Protein AF-A0A411YB00-F1 (afdb_monomer)

Structure (mmCIF, N/CA/C/O backbone):
data_AF-A0A411YB00-F1
#
_entry.id   AF-A0A411YB00-F1
#
loop_
_atom_site.group_PDB
_atom_site.id
_atom_site.type_symbol
_atom_site.label_atom_id
_atom_site.label_alt_id
_atom_site.label_comp_id
_atom_site.label_asym_id
_atom_site.label_entity_id
_atom_site.label_seq_id
_atom_site.pdbx_PDB_ins_code
_atom_site.Cartn_x
_atom_site.Cartn_y
_atom_site.Cartn_z
_atom_site.occupancy
_atom_site.B_iso_or_equiv
_atom_site.auth_seq_id
_atom_site.auth_comp_id
_atom_site.auth_asym_id
_atom_site.auth_atom_id
_atom_site.pdbx_PDB_model_num
ATOM 1 N N . MET A 1 1 ? 24.637 19.064 -2.807 1.00 32.16 1 MET A N 1
ATOM 2 C CA . MET A 1 1 ? 24.022 19.096 -1.467 1.00 32.16 1 MET A CA 1
ATOM 3 C C . MET A 1 1 ? 22.885 20.094 -1.509 1.00 32.16 1 MET A C 1
ATOM 5 O O . MET A 1 1 ? 23.051 21.248 -1.142 1.00 32.16 1 MET A O 1
ATOM 9 N N . THR A 1 2 ? 21.775 19.674 -2.099 1.00 32.06 2 THR A N 1
ATOM 10 C CA . THR A 1 2 ? 20.490 20.355 -1.965 1.00 32.06 2 THR A CA 1
ATOM 11 C C . THR A 1 2 ? 19.797 19.717 -0.775 1.00 32.06 2 THR A C 1
ATOM 13 O O . THR A 1 2 ? 19.710 18.497 -0.689 1.00 32.06 2 THR A O 1
ATOM 16 N N . ASP A 1 3 ? 19.435 20.577 0.161 1.00 28.80 3 ASP A N 1
ATOM 17 C CA . ASP A 1 3 ? 18.736 20.310 1.407 1.00 28.80 3 ASP A CA 1
ATOM 18 C C . ASP A 1 3 ? 17.467 19.463 1.172 1.00 28.80 3 ASP A C 1
ATOM 20 O O . ASP A 1 3 ? 16.582 19.881 0.424 1.00 28.80 3 ASP A O 1
ATOM 24 N N . ARG A 1 4 ? 17.426 18.250 1.748 1.00 41.44 4 ARG A N 1
ATOM 25 C CA . ARG A 1 4 ? 16.303 17.291 1.678 1.00 41.44 4 ARG A CA 1
ATOM 26 C C . ARG A 1 4 ? 15.378 17.370 2.904 1.00 41.44 4 ARG A C 1
ATOM 28 O O . ARG A 1 4 ? 14.404 16.633 2.966 1.00 41.44 4 ARG A O 1
ATOM 35 N N . SER A 1 5 ? 15.610 18.254 3.880 1.00 35.28 5 SER A N 1
ATOM 36 C CA . SER A 1 5 ? 14.914 18.173 5.178 1.00 35.28 5 SER A CA 1
ATOM 37 C C . SER A 1 5 ? 13.581 18.936 5.250 1.00 35.28 5 SER A C 1
ATOM 39 O O . SER A 1 5 ? 13.294 19.592 6.252 1.00 35.28 5 SER A O 1
ATOM 41 N N . GLY A 1 6 ? 12.757 18.911 4.199 1.00 35.72 6 GLY A N 1
ATOM 42 C CA . GLY A 1 6 ? 11.611 19.821 4.107 1.00 35.72 6 GLY A CA 1
ATOM 43 C C . GLY A 1 6 ? 10.405 19.317 3.327 1.00 35.72 6 GLY A C 1
ATOM 44 O O . GLY A 1 6 ? 9.956 20.017 2.425 1.00 35.72 6 GLY A O 1
ATOM 45 N N . ARG A 1 7 ? 9.838 18.158 3.675 1.00 46.22 7 ARG A N 1
ATOM 46 C CA . ARG A 1 7 ? 8.460 17.810 3.280 1.00 46.22 7 ARG A CA 1
ATOM 47 C C . ARG A 1 7 ? 7.699 17.176 4.443 1.00 46.22 7 ARG A C 1
ATOM 49 O O . ARG A 1 7 ? 7.572 15.966 4.553 1.00 46.22 7 ARG A O 1
ATOM 56 N N . SER A 1 8 ? 7.164 18.031 5.310 1.00 38.97 8 SER A N 1
ATOM 57 C CA . SER A 1 8 ? 6.004 17.704 6.132 1.00 38.97 8 SER A CA 1
ATOM 58 C C . SER A 1 8 ? 4.740 17.996 5.316 1.00 38.97 8 SER A C 1
ATOM 60 O O . SER A 1 8 ? 4.450 19.141 4.971 1.00 38.97 8 SER A O 1
ATOM 62 N N . GLY A 1 9 ? 4.006 16.940 4.973 1.00 36.44 9 GLY A N 1
ATOM 63 C CA . GLY A 1 9 ? 2.774 16.997 4.185 1.00 36.44 9 GLY A CA 1
ATOM 64 C C . GLY A 1 9 ? 2.900 16.166 2.916 1.00 36.44 9 GLY A C 1
ATOM 65 O O . GLY A 1 9 ? 3.867 16.341 2.183 1.00 36.44 9 GLY A O 1
ATOM 66 N N . ALA A 1 10 ? 1.932 15.270 2.699 1.00 42.38 10 ALA A N 1
ATOM 67 C CA . ALA A 1 10 ? 1.797 14.382 1.543 1.00 42.38 10 ALA A CA 1
ATOM 68 C C . ALA A 1 10 ? 2.368 15.007 0.257 1.00 42.38 10 ALA A C 1
ATOM 70 O O . ALA A 1 10 ? 1.711 15.820 -0.398 1.00 42.38 10 ALA A O 1
ATOM 71 N N . GLY A 1 11 ? 3.622 14.675 -0.058 1.00 54.09 11 GLY A N 1
ATOM 72 C CA . GLY A 1 11 ? 4.265 15.095 -1.292 1.00 54.09 11 GLY A CA 1
ATOM 73 C C . GLY A 1 11 ? 3.553 14.459 -2.481 1.00 54.09 11 GLY A C 1
ATOM 74 O O . GLY A 1 11 ? 2.914 13.414 -2.357 1.00 54.09 11 GLY A O 1
ATOM 75 N N . GLU A 1 12 ? 3.636 15.095 -3.645 1.00 68.69 12 GLU A N 1
ATOM 76 C CA . GLU A 1 12 ? 3.229 14.444 -4.886 1.00 68.69 12 GLU A CA 1
ATOM 77 C C . GLU A 1 12 ? 4.126 13.217 -5.105 1.00 68.69 12 GLU A C 1
ATOM 79 O O . GLU A 1 12 ? 5.322 13.363 -5.339 1.00 68.69 12 GLU A O 1
ATOM 84 N N . THR A 1 13 ? 3.555 12.015 -5.003 1.00 83.56 13 THR A N 1
ATOM 85 C CA . THR A 1 13 ? 4.255 10.756 -5.288 1.00 83.56 13 THR A CA 1
ATOM 86 C C . THR A 1 13 ? 4.831 10.787 -6.699 1.00 83.56 13 THR A C 1
ATOM 88 O O . THR A 1 13 ? 4.097 11.029 -7.662 1.00 83.56 13 THR A O 1
ATOM 91 N N . SER A 1 14 ? 6.128 10.511 -6.838 1.00 89.25 14 SER A N 1
ATOM 92 C CA . SER A 1 14 ? 6.828 10.593 -8.119 1.00 89.25 14 SER A CA 1
ATOM 93 C C . SER A 1 14 ? 7.666 9.349 -8.387 1.00 89.25 14 SER A C 1
ATOM 95 O O . SER A 1 14 ? 8.601 9.041 -7.663 1.00 89.25 14 SER A O 1
ATOM 97 N N . VAL A 1 15 ? 7.402 8.689 -9.518 1.00 90.38 15 VAL A N 1
ATOM 98 C CA . VAL A 1 15 ? 8.227 7.573 -10.032 1.00 90.38 15 VAL A CA 1
ATOM 99 C C . VAL A 1 15 ? 9.648 8.040 -10.401 1.00 90.38 15 VAL A C 1
ATOM 101 O O . VAL A 1 15 ? 10.556 7.233 -10.564 1.00 90.38 15 VAL A O 1
ATOM 104 N N . LEU A 1 16 ? 9.846 9.351 -10.586 1.00 90.75 16 LEU A N 1
ATOM 105 C CA . LEU A 1 16 ? 11.129 9.941 -10.980 1.00 90.75 16 LEU A CA 1
ATOM 106 C C . LEU A 1 16 ? 11.948 10.458 -9.788 1.00 90.75 16 LEU A C 1
ATOM 108 O O . LEU A 1 16 ? 13.059 10.944 -9.995 1.00 90.75 16 LEU A O 1
ATOM 112 N N . GLU A 1 17 ? 11.415 10.357 -8.569 1.00 93.62 17 GLU A N 1
ATOM 113 C CA . GLU A 1 17 ? 12.110 10.657 -7.312 1.00 93.62 17 GLU A CA 1
ATOM 114 C C . GLU A 1 17 ? 12.218 9.355 -6.491 1.00 93.62 17 GLU A C 1
ATOM 116 O O . GLU A 1 17 ? 11.497 9.197 -5.511 1.00 93.62 17 GLU A O 1
ATOM 121 N N . PRO A 1 18 ? 13.049 8.378 -6.913 1.00 95.56 18 PRO A N 1
ATOM 122 C CA . PRO A 1 18 ? 13.180 7.110 -6.199 1.00 95.56 18 PRO A CA 1
ATOM 123 C C . PRO A 1 18 ? 13.769 7.321 -4.796 1.00 95.56 18 PRO A C 1
ATOM 125 O O . PRO A 1 18 ? 14.657 8.155 -4.609 1.00 95.56 18 PRO A O 1
ATOM 128 N N . GLN A 1 19 ? 13.266 6.551 -3.834 1.00 95.62 19 GLN A N 1
ATOM 129 C CA . GLN A 1 19 ? 13.639 6.561 -2.413 1.00 95.62 19 GLN A CA 1
ATOM 130 C C . GLN A 1 19 ? 13.905 5.140 -1.867 1.00 95.62 19 GLN A C 1
ATOM 132 O O . GLN A 1 19 ? 13.963 4.922 -0.657 1.00 95.62 19 GLN A O 1
ATOM 137 N N . GLY A 1 20 ? 14.050 4.167 -2.770 1.00 95.00 20 GLY A N 1
ATOM 138 C CA . GLY A 1 20 ? 14.440 2.795 -2.468 1.00 95.00 20 GLY A CA 1
ATOM 139 C C . GLY A 1 20 ? 15.318 2.210 -3.582 1.00 95.00 20 GLY A C 1
ATOM 140 O O . GLY A 1 20 ? 15.198 2.629 -4.743 1.00 95.00 20 GLY A O 1
ATOM 141 N N . PRO A 1 21 ? 16.182 1.229 -3.270 1.00 95.12 21 PRO A N 1
ATOM 142 C CA . PRO A 1 21 ? 17.212 0.732 -4.186 1.00 95.12 21 PRO A CA 1
ATOM 143 C C . PRO A 1 21 ? 16.649 0.158 -5.496 1.00 95.12 21 PRO A C 1
ATOM 145 O O . PRO A 1 21 ? 17.188 0.407 -6.577 1.00 95.12 21 PRO A O 1
ATOM 148 N N . ALA A 1 22 ? 15.520 -0.555 -5.449 1.00 95.94 22 ALA A N 1
ATOM 149 C CA . ALA A 1 22 ? 14.874 -1.058 -6.661 1.00 95.94 22 ALA A CA 1
ATOM 150 C C . ALA A 1 22 ? 14.338 0.070 -7.554 1.00 95.94 22 ALA A C 1
ATOM 152 O O . ALA A 1 22 ? 14.535 0.052 -8.774 1.00 95.94 22 ALA A O 1
ATOM 153 N N . ALA A 1 23 ? 13.677 1.070 -6.962 1.00 96.50 23 ALA A N 1
ATOM 154 C CA . ALA A 1 23 ? 13.190 2.229 -7.700 1.00 96.50 23 ALA A CA 1
ATOM 155 C C . ALA A 1 23 ? 14.340 3.024 -8.341 1.00 96.50 23 ALA A C 1
ATOM 157 O O . ALA A 1 23 ? 14.190 3.490 -9.472 1.00 96.50 23 ALA A O 1
ATOM 158 N N . GLU A 1 24 ? 15.506 3.126 -7.692 1.00 96.00 24 GLU A N 1
ATOM 159 C CA . GLU A 1 24 ? 16.692 3.768 -8.276 1.00 96.00 24 GLU A CA 1
ATOM 160 C C . GLU A 1 24 ? 17.190 3.049 -9.539 1.00 96.00 24 GLU A C 1
ATOM 162 O O . GLU A 1 24 ? 17.502 3.690 -10.555 1.00 96.00 24 GLU A O 1
ATOM 167 N N . ILE A 1 25 ? 17.219 1.713 -9.514 1.00 95.44 25 ILE A N 1
ATOM 168 C CA . ILE A 1 25 ? 17.591 0.894 -10.675 1.00 95.44 25 ILE A CA 1
ATOM 169 C C . ILE A 1 25 ? 16.585 1.107 -11.811 1.00 95.44 25 ILE A C 1
ATOM 171 O O . ILE A 1 25 ? 16.977 1.386 -12.950 1.00 95.44 25 ILE A O 1
ATOM 175 N N . ILE A 1 26 ? 15.287 1.039 -11.505 1.00 96.06 26 ILE A N 1
ATOM 176 C CA . ILE A 1 26 ? 14.206 1.252 -12.478 1.00 96.06 26 ILE A CA 1
ATOM 177 C C . ILE A 1 26 ? 14.300 2.657 -13.093 1.00 96.06 26 ILE A C 1
ATOM 179 O O . ILE A 1 26 ? 14.241 2.800 -14.320 1.00 96.06 26 ILE A O 1
ATOM 183 N N . ALA A 1 27 ? 14.508 3.692 -12.276 1.00 95.88 27 ALA A N 1
ATOM 184 C CA . ALA A 1 27 ? 14.666 5.070 -12.732 1.00 95.88 27 ALA A CA 1
ATOM 185 C C . ALA A 1 27 ? 15.897 5.235 -13.636 1.00 95.88 27 ALA A C 1
ATOM 187 O O . ALA A 1 27 ? 15.831 5.919 -14.661 1.00 95.88 27 ALA A O 1
ATOM 188 N N . THR A 1 28 ? 17.006 4.566 -13.315 1.00 95.25 28 THR A N 1
ATOM 189 C CA . THR A 1 28 ? 18.224 4.575 -14.138 1.00 95.25 28 THR A CA 1
ATOM 190 C C . THR A 1 28 ? 17.982 3.947 -15.511 1.00 95.25 28 THR A C 1
ATOM 192 O O . THR A 1 28 ? 18.332 4.540 -16.537 1.00 95.25 28 THR A O 1
ATOM 195 N N . VAL A 1 29 ? 17.328 2.781 -15.562 1.00 94.94 29 VAL A N 1
ATOM 196 C CA . VAL A 1 29 ? 16.953 2.130 -16.830 1.00 94.94 29 VAL A CA 1
ATOM 197 C C . VAL A 1 29 ? 16.026 3.036 -17.641 1.00 94.94 29 VAL A C 1
ATOM 199 O O . VAL A 1 29 ? 16.242 3.230 -18.840 1.00 94.94 29 VAL A O 1
ATOM 202 N N . TRP A 1 30 ? 15.040 3.656 -16.994 1.00 95.62 30 TRP A N 1
ATOM 203 C CA . TRP A 1 30 ? 14.143 4.606 -17.644 1.00 95.62 30 TRP A CA 1
ATOM 204 C C . TRP A 1 30 ? 14.898 5.799 -18.254 1.00 95.62 30 TRP A C 1
ATOM 206 O O . TRP A 1 30 ? 14.639 6.157 -19.405 1.00 95.62 30 TRP A O 1
ATOM 216 N N . GLN A 1 31 ? 15.884 6.371 -17.552 1.00 95.88 31 GLN A N 1
ATOM 217 C CA . GLN A 1 31 ? 16.710 7.467 -18.078 1.00 95.88 31 GLN A CA 1
ATOM 218 C C . GLN A 1 31 ? 17.540 7.040 -19.296 1.00 95.88 31 GLN A C 1
ATOM 220 O O . GLN A 1 31 ? 17.621 7.788 -20.276 1.00 95.88 31 GLN A O 1
ATOM 225 N N . ILE A 1 32 ? 18.130 5.840 -19.268 1.00 95.00 32 ILE A N 1
ATOM 226 C CA . ILE A 1 32 ? 18.873 5.280 -20.409 1.00 95.00 32 ILE A CA 1
ATOM 227 C C . ILE A 1 32 ? 17.955 5.173 -21.634 1.00 95.00 32 ILE A C 1
ATOM 229 O O . ILE A 1 32 ? 18.322 5.616 -22.728 1.00 95.00 32 ILE A O 1
ATOM 233 N N . LEU A 1 33 ? 16.749 4.628 -21.452 1.00 95.31 33 LEU A N 1
ATOM 234 C CA . LEU A 1 33 ? 15.764 4.483 -22.523 1.00 95.31 33 LEU A CA 1
ATOM 235 C C . LEU A 1 33 ? 15.286 5.841 -23.048 1.00 95.31 33 LEU A C 1
ATOM 237 O O . LEU A 1 33 ? 15.214 6.028 -24.265 1.00 95.31 33 LEU A O 1
ATOM 241 N N . LEU A 1 34 ? 15.021 6.804 -22.161 1.00 96.56 34 LEU A N 1
ATOM 242 C CA . LEU A 1 34 ? 14.610 8.155 -22.536 1.00 96.56 34 LEU A CA 1
ATOM 243 C C . LEU A 1 34 ? 15.671 8.835 -23.407 1.00 96.56 34 LEU A C 1
ATOM 245 O O . LEU A 1 34 ? 15.364 9.294 -24.508 1.00 96.56 34 LEU A O 1
ATOM 249 N N . TRP A 1 35 ? 16.926 8.882 -22.954 1.00 96.50 35 TRP A N 1
ATOM 250 C CA . TRP A 1 35 ? 17.995 9.528 -23.718 1.00 96.50 35 TRP A CA 1
ATOM 251 C C . TRP A 1 35 ? 18.307 8.784 -25.018 1.00 96.50 35 TRP A C 1
ATOM 253 O O . TRP A 1 35 ? 18.531 9.424 -26.049 1.00 96.50 35 TRP A O 1
ATOM 263 N N . GLY A 1 36 ? 18.240 7.449 -25.016 1.00 94.81 36 GLY A N 1
ATOM 264 C CA . GLY A 1 36 ? 18.339 6.642 -26.232 1.00 94.81 36 GLY A CA 1
ATOM 265 C C . GLY A 1 36 ? 17.242 6.975 -27.252 1.00 94.81 36 GLY A C 1
ATOM 266 O O . GLY A 1 36 ? 17.526 7.156 -28.444 1.00 94.81 36 GLY A O 1
ATOM 267 N N . ALA A 1 37 ? 15.999 7.134 -26.791 1.00 96.25 37 ALA A N 1
ATOM 268 C CA . ALA A 1 37 ? 14.873 7.547 -27.623 1.00 96.25 37 ALA A CA 1
ATOM 269 C C . ALA A 1 37 ? 15.054 8.974 -28.163 1.00 96.25 37 ALA A C 1
ATOM 271 O O . ALA A 1 37 ? 14.853 9.199 -29.357 1.00 96.25 37 ALA A O 1
ATOM 272 N N . VAL A 1 38 ? 15.510 9.920 -27.332 1.00 98.12 38 VAL A N 1
ATOM 273 C CA . VAL A 1 38 ? 15.802 11.305 -27.746 1.00 98.12 38 VAL A CA 1
ATOM 274 C C . VAL A 1 38 ? 16.870 11.341 -28.839 1.00 98.12 38 VAL A C 1
ATOM 276 O O . VAL A 1 38 ? 16.668 11.986 -29.869 1.00 98.12 38 VAL A O 1
ATOM 279 N N . VAL A 1 39 ? 17.982 10.618 -28.673 1.00 96.19 39 VAL A N 1
ATOM 280 C CA . VAL A 1 39 ? 19.050 10.545 -29.687 1.00 96.19 39 VAL A CA 1
ATOM 281 C C . VAL A 1 39 ? 18.517 9.970 -31.000 1.00 96.19 39 VAL A C 1
ATOM 283 O O . VAL A 1 39 ? 18.736 10.550 -32.066 1.00 96.19 39 VAL A O 1
ATOM 286 N N . THR A 1 40 ? 17.767 8.869 -30.929 1.00 93.19 40 THR A N 1
ATOM 287 C CA . THR A 1 40 ? 17.167 8.221 -32.107 1.00 93.19 40 THR A CA 1
ATOM 288 C C . THR A 1 40 ? 16.196 9.156 -32.827 1.00 93.19 40 THR A C 1
ATOM 290 O O . THR A 1 40 ? 16.238 9.288 -34.055 1.00 93.19 40 THR A O 1
ATOM 293 N N . PHE A 1 41 ? 15.352 9.856 -32.068 1.00 97.12 41 PHE A N 1
ATOM 294 C CA . PHE A 1 41 ? 14.410 10.834 -32.592 1.00 97.12 41 PHE A CA 1
ATOM 295 C C . PHE A 1 41 ? 15.133 11.989 -33.295 1.00 97.12 41 PHE A C 1
ATOM 297 O O . PHE A 1 41 ? 14.818 12.298 -34.445 1.00 97.12 41 PHE A O 1
ATOM 304 N N . VAL A 1 42 ? 16.153 12.578 -32.662 1.00 98.00 42 VAL A N 1
ATOM 305 C CA . VAL A 1 42 ? 16.940 13.677 -33.241 1.00 98.00 42 VAL A CA 1
ATOM 306 C C . VAL A 1 42 ? 17.631 13.246 -34.535 1.00 98.00 42 VAL A C 1
ATOM 308 O O . VAL A 1 42 ? 17.529 13.955 -35.535 1.00 98.00 42 VAL A O 1
ATOM 311 N N . ILE A 1 43 ? 18.280 12.076 -34.565 1.00 94.50 43 ILE A N 1
ATOM 312 C CA . ILE A 1 43 ? 18.923 11.551 -35.784 1.00 94.50 43 ILE A CA 1
ATOM 313 C C . ILE A 1 43 ? 17.893 11.377 -36.906 1.00 94.50 43 ILE A C 1
ATOM 315 O O . ILE A 1 43 ? 18.129 11.810 -38.036 1.00 94.50 43 ILE A O 1
ATOM 319 N N . THR A 1 44 ? 16.728 10.811 -36.586 1.00 93.38 44 THR A N 1
ATOM 320 C CA . THR A 1 44 ? 15.638 10.608 -37.550 1.00 93.38 44 THR A CA 1
ATOM 321 C C . THR A 1 44 ? 15.129 11.938 -38.104 1.00 93.38 44 THR A C 1
ATOM 323 O O . THR A 1 44 ? 14.975 12.085 -39.318 1.00 93.38 44 THR A O 1
ATOM 326 N N . MET A 1 45 ? 14.925 12.939 -37.243 1.00 97.06 45 MET A N 1
ATOM 327 C CA . MET A 1 45 ? 14.487 14.277 -37.653 1.00 97.06 45 MET A CA 1
ATOM 328 C C . MET A 1 45 ? 15.538 15.003 -38.497 1.00 97.06 45 MET A C 1
ATOM 330 O O . MET A 1 45 ? 15.188 15.645 -39.487 1.00 97.06 45 MET A O 1
ATOM 334 N N . LEU A 1 46 ? 16.825 14.862 -38.173 1.00 95.25 46 LEU A N 1
ATOM 335 C CA . LEU A 1 46 ? 17.913 15.417 -38.978 1.00 95.25 46 LEU A CA 1
ATOM 336 C C . LEU A 1 46 ? 17.971 14.771 -40.365 1.00 95.25 46 LEU A C 1
ATOM 338 O O . LEU A 1 46 ? 18.106 15.476 -41.366 1.00 95.25 46 LEU A O 1
ATOM 342 N N . TRP A 1 47 ? 17.834 13.447 -40.457 1.00 90.75 47 TRP A N 1
ATOM 343 C CA . TRP A 1 47 ? 17.780 12.754 -41.745 1.00 90.75 47 TRP A CA 1
ATOM 344 C C . TRP A 1 47 ? 16.559 13.151 -42.566 1.00 90.75 47 TRP A C 1
ATOM 346 O O . TRP A 1 47 ? 16.701 13.397 -43.765 1.00 90.75 47 TRP A O 1
ATOM 356 N N . LEU A 1 48 ? 15.392 13.281 -41.932 1.00 91.88 48 LEU A N 1
ATOM 357 C CA . LEU A 1 48 ? 14.182 13.773 -42.582 1.00 91.88 48 LEU A CA 1
ATOM 358 C C . LEU A 1 48 ? 14.381 15.199 -43.113 1.00 91.88 48 LEU A C 1
ATOM 360 O O . LEU A 1 48 ? 14.111 15.457 -44.284 1.00 91.88 48 LEU A O 1
ATOM 364 N N . ALA A 1 49 ? 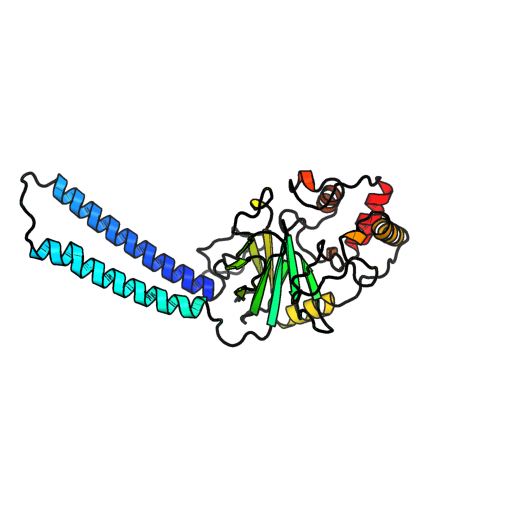14.921 16.111 -42.302 1.00 93.88 49 ALA A N 1
ATOM 365 C CA . ALA A 1 49 ? 15.206 17.480 -42.722 1.00 93.88 49 ALA A CA 1
ATOM 366 C C . ALA A 1 49 ? 16.195 17.521 -43.899 1.00 93.88 49 ALA A C 1
ATOM 368 O O . ALA A 1 49 ? 15.948 18.196 -44.897 1.00 93.88 49 ALA A O 1
ATOM 369 N N . LEU A 1 50 ? 17.286 16.751 -43.836 1.00 90.06 50 LEU A N 1
ATOM 370 C CA . LEU A 1 50 ? 18.251 16.637 -44.933 1.00 90.06 50 LEU A CA 1
ATOM 371 C C . LEU A 1 50 ? 17.623 16.056 -46.206 1.00 90.06 50 LEU A C 1
ATOM 373 O O . LEU A 1 50 ? 17.975 16.486 -47.305 1.00 90.06 50 LEU A O 1
ATOM 377 N N . ALA A 1 51 ? 16.709 15.093 -46.081 1.00 87.06 51 ALA A N 1
ATOM 378 C CA . ALA A 1 51 ? 15.983 14.527 -47.213 1.00 87.06 51 ALA A CA 1
ATOM 379 C C . ALA A 1 51 ? 15.046 15.560 -47.860 1.00 87.06 51 ALA A C 1
ATOM 381 O O . ALA A 1 51 ? 15.041 15.680 -49.082 1.00 87.06 51 ALA A O 1
ATOM 382 N N . LEU A 1 52 ? 14.327 16.351 -47.057 1.00 89.56 52 LEU A N 1
ATOM 383 C CA . LEU A 1 52 ? 13.433 17.411 -47.540 1.00 89.56 52 LEU A CA 1
ATOM 384 C C . LEU A 1 52 ? 14.190 18.593 -48.170 1.00 89.56 52 LEU A C 1
ATOM 386 O O . LEU A 1 52 ? 13.705 19.202 -49.121 1.00 89.56 52 LEU A O 1
ATOM 390 N N . LEU A 1 53 ? 15.386 18.917 -47.668 1.00 89.88 53 LEU A N 1
ATOM 391 C CA . LEU A 1 53 ? 16.225 20.003 -48.195 1.00 89.88 53 LEU A CA 1
ATOM 392 C C . LEU A 1 53 ? 16.994 19.613 -49.468 1.00 89.88 53 LEU A C 1
ATOM 394 O O . LEU A 1 53 ? 17.430 20.484 -50.229 1.00 89.88 53 LEU A O 1
ATOM 398 N N . ARG A 1 54 ? 17.182 18.315 -49.730 1.00 84.12 54 ARG A N 1
ATOM 399 C CA . ARG A 1 54 ? 17.863 17.837 -50.940 1.00 84.12 54 ARG A CA 1
ATOM 400 C C . ARG A 1 54 ? 16.947 17.963 -52.161 1.00 84.12 54 ARG A C 1
ATOM 402 O O . ARG A 1 54 ? 15.963 17.254 -52.305 1.00 84.12 54 ARG A O 1
ATOM 409 N N . ARG A 1 55 ? 17.335 18.833 -53.103 1.00 68.94 55 ARG A N 1
ATOM 410 C CA . ARG A 1 55 ? 16.621 19.091 -54.373 1.00 68.94 55 ARG A CA 1
ATOM 411 C C . ARG A 1 55 ? 16.680 17.956 -55.407 1.00 68.94 55 ARG A C 1
ATOM 413 O O . ARG A 1 55 ? 15.909 17.986 -56.364 1.00 68.94 55 ARG A O 1
ATOM 420 N N . HIS A 1 56 ? 17.590 16.991 -55.269 1.00 61.88 56 HIS A N 1
ATOM 421 C CA . HIS A 1 56 ? 17.743 15.862 -56.195 1.00 61.88 56 HIS A CA 1
ATOM 422 C C . HIS A 1 56 ? 17.780 14.535 -55.432 1.00 61.88 56 HIS A C 1
ATOM 424 O O . HIS A 1 56 ? 18.511 14.399 -54.451 1.00 61.88 56 HIS A O 1
ATOM 430 N N . GLY A 1 57 ? 16.985 13.569 -55.902 1.00 64.69 57 GLY A N 1
ATOM 431 C CA . GLY A 1 57 ? 16.910 12.220 -55.349 1.00 64.69 57 GLY A CA 1
ATOM 432 C C . GLY A 1 57 ? 18.097 11.369 -55.793 1.00 64.69 57 GLY A C 1
ATOM 433 O O . GLY A 1 57 ? 18.370 11.252 -56.984 1.00 64.69 57 GLY A O 1
ATOM 434 N N . GLY A 1 58 ? 18.796 10.775 -54.829 1.00 68.44 58 GLY A N 1
ATOM 435 C CA . GLY A 1 58 ? 19.827 9.765 -55.056 1.00 68.44 58 GLY A CA 1
ATOM 436 C C . GLY A 1 58 ? 19.486 8.482 -54.303 1.00 68.44 58 GLY A C 1
ATOM 437 O O . GLY A 1 58 ? 18.816 8.524 -53.273 1.00 68.44 58 GLY A O 1
ATOM 438 N N . THR A 1 59 ? 19.943 7.337 -54.805 1.00 71.50 59 THR A N 1
ATOM 439 C CA . THR A 1 59 ? 19.811 6.047 -54.115 1.00 71.50 59 THR A CA 1
ATOM 440 C C . THR A 1 59 ? 20.848 5.938 -52.997 1.00 71.50 59 THR A C 1
ATOM 442 O O . THR A 1 59 ? 22.033 6.199 -53.225 1.00 71.50 59 THR A O 1
ATOM 445 N N . LEU A 1 60 ? 20.429 5.534 -51.793 1.00 75.12 60 LEU A N 1
ATOM 446 C CA . LEU A 1 60 ? 21.364 5.204 -50.712 1.00 75.12 60 LEU A CA 1
ATOM 447 C C . LEU A 1 60 ? 22.241 4.013 -51.125 1.00 75.12 60 LEU A C 1
ATOM 449 O O . LEU A 1 60 ? 21.782 3.092 -51.796 1.00 75.12 60 LEU A O 1
ATOM 453 N N . ARG A 1 61 ? 23.518 4.032 -50.730 1.00 84.94 61 ARG A N 1
ATOM 454 C CA . ARG A 1 61 ? 24.447 2.923 -51.002 1.00 84.94 61 ARG A CA 1
ATOM 455 C C . ARG A 1 61 ? 24.085 1.732 -50.113 1.00 84.94 61 ARG A C 1
ATOM 457 O O . ARG A 1 61 ? 23.851 1.924 -48.925 1.00 84.94 61 ARG A O 1
ATOM 464 N N . GLU A 1 62 ? 24.125 0.517 -50.648 1.00 85.81 62 GLU A N 1
ATOM 465 C CA . GLU A 1 62 ? 23.800 -0.709 -49.900 1.00 85.81 62 GLU A CA 1
ATOM 466 C C . GLU A 1 62 ? 24.546 -0.836 -48.550 1.00 85.81 62 GLU A C 1
ATOM 468 O O . GLU A 1 62 ? 23.873 -1.041 -47.538 1.00 85.81 62 GLU A O 1
ATOM 473 N N . PRO A 1 63 ? 25.873 -0.581 -48.442 1.00 89.88 63 PRO A N 1
ATOM 474 C CA . PRO A 1 63 ? 26.565 -0.642 -47.150 1.00 89.88 63 PRO A CA 1
ATOM 475 C C . PRO A 1 63 ? 26.026 0.346 -46.107 1.00 89.88 63 PRO A C 1
ATOM 477 O O . PRO A 1 63 ? 26.080 0.067 -44.914 1.00 89.88 63 PRO A O 1
ATOM 480 N N . PHE A 1 64 ? 25.494 1.495 -46.539 1.00 88.25 64 PHE A N 1
ATOM 481 C CA . PHE A 1 64 ? 24.892 2.471 -45.629 1.00 88.25 64 PHE A CA 1
ATOM 482 C C . PHE A 1 64 ? 23.618 1.906 -44.998 1.00 88.25 64 PHE A C 1
ATOM 484 O O . PHE A 1 64 ? 23.449 1.994 -43.786 1.00 88.25 64 PHE A O 1
ATOM 491 N N . VAL A 1 65 ? 22.756 1.286 -45.809 1.00 88.50 65 VAL A N 1
ATOM 492 C CA . VAL A 1 65 ? 21.507 0.674 -45.337 1.00 88.50 65 VAL A CA 1
ATOM 493 C C . VAL A 1 65 ? 21.798 -0.496 -44.399 1.00 88.50 65 VAL A C 1
ATOM 495 O O . VAL A 1 65 ? 21.174 -0.592 -43.350 1.00 88.50 65 VAL A O 1
ATOM 498 N N . VAL A 1 66 ? 22.781 -1.343 -44.717 1.00 93.12 66 VAL A N 1
ATOM 499 C CA . VAL A 1 66 ? 23.158 -2.476 -43.855 1.00 93.12 66 VAL A CA 1
ATOM 500 C C . VAL A 1 66 ? 23.708 -1.998 -42.508 1.00 93.12 66 VAL A C 1
ATOM 502 O O . VAL A 1 66 ? 23.284 -2.482 -41.460 1.00 93.12 66 VAL A O 1
ATOM 505 N N . VAL A 1 67 ? 24.620 -1.024 -42.501 1.00 93.38 67 VAL A N 1
ATOM 506 C CA . VAL A 1 67 ? 25.224 -0.537 -41.251 1.00 93.38 67 VAL A CA 1
ATOM 507 C C . VAL A 1 67 ? 24.191 0.159 -40.363 1.00 93.38 67 VAL A C 1
ATOM 509 O O . VAL A 1 67 ? 24.087 -0.169 -39.185 1.00 93.38 67 VAL A O 1
ATOM 512 N N . TRP A 1 68 ? 23.412 1.091 -40.915 1.00 89.94 68 TRP A N 1
ATOM 513 C CA . TRP A 1 68 ? 22.482 1.911 -40.131 1.00 89.94 68 TRP A CA 1
ATOM 514 C C . TRP A 1 68 ? 21.124 1.255 -39.883 1.00 89.94 68 TRP A C 1
ATOM 516 O O . TRP A 1 68 ? 20.473 1.576 -38.895 1.00 89.94 68 TRP A O 1
ATOM 526 N N . GLY A 1 69 ? 20.690 0.359 -40.768 1.00 88.56 69 GLY A N 1
ATOM 527 C CA . GLY A 1 69 ? 19.397 -0.316 -40.674 1.00 88.56 69 GLY A CA 1
ATOM 528 C C . GLY A 1 69 ? 19.448 -1.674 -39.979 1.00 88.56 69 GLY A C 1
ATOM 529 O O . GLY A 1 69 ? 18.423 -2.112 -39.470 1.00 88.56 69 GLY A O 1
ATOM 530 N N . LEU A 1 70 ? 20.612 -2.336 -39.937 1.00 93.88 70 LEU A N 1
ATOM 531 C CA . LEU A 1 70 ? 20.742 -3.674 -39.350 1.00 93.88 70 LEU A CA 1
ATOM 532 C C . LEU A 1 70 ? 21.818 -3.742 -38.264 1.00 93.88 70 LEU A C 1
ATOM 534 O O . LEU A 1 70 ? 21.512 -4.099 -37.130 1.00 93.88 70 LEU A O 1
ATOM 538 N N . VAL A 1 71 ? 23.068 -3.399 -38.590 1.00 96.56 71 VAL A N 1
ATOM 539 C CA . VAL A 1 71 ? 24.196 -3.620 -37.667 1.00 96.56 71 VAL A CA 1
ATOM 540 C C . VAL A 1 71 ? 24.084 -2.734 -36.427 1.00 96.56 71 VAL A C 1
ATOM 542 O O . VAL A 1 71 ? 24.137 -3.244 -35.312 1.00 96.56 71 VAL A O 1
ATOM 545 N N . LEU A 1 72 ? 23.900 -1.423 -36.602 1.00 93.94 72 LEU A N 1
ATOM 546 C CA . LEU A 1 72 ? 23.807 -0.490 -35.480 1.00 93.94 72 LEU A CA 1
ATOM 547 C C . LEU A 1 72 ? 22.580 -0.773 -34.587 1.00 93.94 72 LEU A C 1
ATOM 549 O O . LEU A 1 72 ? 22.790 -0.942 -33.386 1.00 93.94 72 LEU A O 1
ATOM 553 N N . PRO A 1 73 ? 21.338 -0.894 -35.109 1.00 94.19 73 PRO A N 1
ATOM 554 C CA . PRO A 1 73 ? 20.190 -1.253 -34.277 1.00 94.19 73 PRO A CA 1
ATOM 555 C C . PRO A 1 73 ? 20.369 -2.599 -33.573 1.00 94.19 73 PRO A C 1
ATOM 557 O O . PRO A 1 73 ? 20.050 -2.709 -32.395 1.00 94.19 73 PRO A O 1
ATOM 560 N N . GLY A 1 74 ? 20.935 -3.603 -34.255 1.00 96.62 74 GLY A N 1
ATOM 561 C CA . GLY A 1 74 ? 21.214 -4.909 -33.659 1.00 96.62 74 GLY A CA 1
ATOM 562 C C . GLY A 1 74 ? 22.165 -4.821 -32.465 1.00 96.62 74 GLY A C 1
ATOM 563 O O . GLY A 1 74 ? 21.878 -5.386 -31.414 1.00 96.62 74 GLY A O 1
ATOM 564 N N . LEU A 1 75 ? 23.259 -4.064 -32.586 1.00 97.00 75 LEU A N 1
ATOM 565 C CA . LEU A 1 75 ? 24.200 -3.850 -31.482 1.00 97.00 75 LEU A CA 1
ATOM 566 C C . LEU A 1 75 ? 23.576 -3.062 -30.323 1.00 97.00 75 LEU A C 1
ATOM 568 O O . LEU A 1 75 ? 23.800 -3.414 -29.168 1.00 97.00 75 LEU A O 1
ATOM 572 N N . VAL A 1 76 ? 22.779 -2.029 -30.616 1.00 95.12 76 VAL A N 1
ATOM 573 C CA . VAL A 1 76 ? 22.070 -1.251 -29.586 1.00 95.12 76 VAL A CA 1
ATOM 574 C C . VAL A 1 76 ? 21.079 -2.133 -28.829 1.00 95.12 76 VAL A C 1
ATOM 576 O O . VAL A 1 76 ? 21.083 -2.129 -27.602 1.00 95.12 76 VAL A O 1
ATOM 579 N N . LEU A 1 77 ? 20.272 -2.928 -29.536 1.00 95.50 77 LEU A N 1
ATOM 580 C CA . LEU A 1 77 ? 19.310 -3.842 -28.917 1.00 95.50 77 LEU A CA 1
ATOM 581 C C . LEU A 1 77 ? 20.000 -4.929 -28.085 1.00 95.50 77 LEU A C 1
ATOM 583 O O . LEU A 1 77 ? 19.532 -5.231 -26.993 1.00 95.50 77 LEU A O 1
ATOM 587 N N . LEU A 1 78 ? 21.122 -5.483 -28.556 1.00 97.12 78 LEU A N 1
ATOM 588 C CA . LEU A 1 78 ? 21.922 -6.434 -27.776 1.00 97.12 78 LEU A CA 1
ATOM 589 C C . LEU A 1 78 ? 22.482 -5.797 -26.498 1.00 97.12 78 LEU A C 1
ATOM 591 O O . LEU A 1 78 ? 22.443 -6.418 -25.440 1.00 97.12 78 LEU A O 1
ATOM 595 N N . GLY A 1 79 ? 22.964 -4.554 -26.580 1.00 95.88 79 GLY A N 1
ATOM 596 C CA . GLY A 1 79 ? 23.418 -3.801 -25.411 1.00 95.88 79 GLY A CA 1
ATOM 597 C C . GLY A 1 79 ? 22.289 -3.545 -24.409 1.00 95.88 79 GLY A C 1
ATOM 598 O O . GLY A 1 79 ? 22.451 -3.826 -23.225 1.00 95.88 79 GLY A O 1
ATOM 599 N N . LEU A 1 80 ? 21.129 -3.077 -24.884 1.00 95.38 80 LEU A N 1
ATOM 600 C CA . LEU A 1 80 ? 19.949 -2.841 -24.045 1.00 95.38 80 LEU A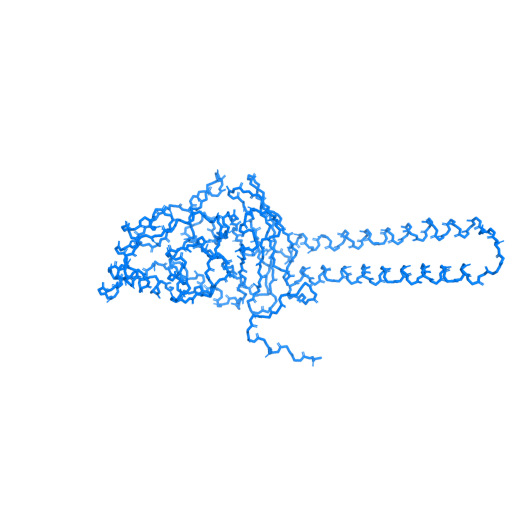 CA 1
ATOM 601 C C . LEU A 1 80 ? 19.422 -4.129 -23.406 1.00 95.38 80 LEU A C 1
ATOM 603 O O . LEU A 1 80 ? 19.052 -4.108 -22.239 1.00 95.38 80 LEU A O 1
ATOM 607 N N . MET A 1 81 ? 19.433 -5.249 -24.132 1.00 96.00 81 MET A N 1
ATOM 608 C CA . MET A 1 81 ? 19.097 -6.562 -23.576 1.00 96.00 81 MET A CA 1
ATOM 609 C C . MET A 1 81 ? 20.031 -6.926 -22.415 1.00 96.00 81 MET A C 1
ATOM 611 O O . MET A 1 81 ? 19.559 -7.356 -21.369 1.00 96.00 81 MET A O 1
ATOM 615 N N . GLY A 1 82 ? 21.342 -6.715 -22.570 1.00 95.75 82 GLY A N 1
ATOM 616 C CA . GLY A 1 82 ? 22.307 -6.954 -21.494 1.00 95.75 82 GLY A CA 1
ATOM 617 C C . GLY A 1 82 ? 22.032 -6.104 -20.250 1.00 95.75 82 GLY A C 1
ATOM 618 O O . GLY A 1 82 ? 22.049 -6.631 -19.142 1.00 95.75 82 GLY A O 1
ATOM 619 N N . VAL A 1 83 ? 21.716 -4.816 -20.435 1.00 95.25 83 VAL A N 1
ATOM 620 C CA . VAL A 1 83 ? 21.324 -3.917 -19.334 1.00 95.25 83 VAL A CA 1
ATOM 621 C C . VAL A 1 83 ? 20.041 -4.402 -18.658 1.00 95.25 83 VAL A C 1
ATOM 623 O O . VAL A 1 83 ? 20.005 -4.486 -17.438 1.00 95.25 83 VAL A O 1
ATOM 626 N N . LEU A 1 84 ? 19.010 -4.763 -19.429 1.00 94.12 84 LEU A N 1
ATOM 627 C CA . LEU A 1 84 ? 17.728 -5.225 -18.888 1.00 94.12 84 LEU A CA 1
ATOM 628 C C . LEU A 1 84 ? 17.859 -6.512 -18.074 1.00 94.12 84 LEU A C 1
ATOM 630 O O . LEU A 1 84 ? 17.251 -6.607 -17.016 1.00 94.12 84 LEU A O 1
ATOM 634 N N . LEU A 1 85 ? 18.648 -7.483 -18.539 1.00 94.50 85 LEU A N 1
ATOM 635 C CA . LEU A 1 85 ? 18.870 -8.726 -17.796 1.00 94.50 85 LEU A CA 1
ATOM 636 C C . LEU A 1 85 ? 19.617 -8.468 -16.483 1.00 94.50 85 LEU A C 1
ATOM 638 O O . LEU A 1 85 ? 19.213 -8.977 -15.445 1.00 94.50 85 LEU A O 1
ATOM 642 N N . TRP A 1 86 ? 20.658 -7.632 -16.521 1.00 93.38 86 TRP A N 1
ATOM 643 C CA . TRP A 1 86 ? 21.450 -7.289 -15.338 1.00 93.38 86 TRP A CA 1
ATOM 644 C C . TRP A 1 86 ? 20.668 -6.462 -14.306 1.00 93.38 86 TRP A C 1
ATOM 646 O O . TRP A 1 86 ? 20.777 -6.689 -13.104 1.00 93.38 86 TRP A O 1
ATOM 656 N N . SER A 1 87 ? 19.875 -5.490 -14.759 1.00 94.12 87 SER A N 1
ATOM 657 C CA . SER A 1 87 ? 19.004 -4.712 -13.875 1.00 94.12 87 SER A CA 1
ATOM 658 C C . SER A 1 87 ? 17.820 -5.535 -13.373 1.00 94.12 87 SER A C 1
ATOM 660 O O . SER A 1 87 ? 17.398 -5.337 -12.244 1.00 94.12 87 SER A O 1
ATOM 662 N N . GLY A 1 88 ? 17.300 -6.459 -14.185 1.00 92.56 88 GLY A N 1
ATOM 663 C CA . GLY A 1 88 ? 16.188 -7.329 -13.813 1.00 92.56 88 GLY A CA 1
ATOM 664 C C . GLY A 1 88 ? 16.516 -8.204 -12.609 1.00 92.56 88 GLY A C 1
ATOM 665 O O . GLY A 1 88 ? 15.751 -8.201 -11.657 1.00 92.56 88 GLY A O 1
ATOM 666 N N . GLU A 1 89 ? 17.667 -8.881 -12.619 1.00 90.00 89 GLU A N 1
ATOM 667 C CA . GLU A 1 89 ? 18.127 -9.720 -11.497 1.00 90.00 89 GLU A CA 1
ATOM 668 C C . GLU A 1 89 ? 18.126 -8.943 -10.169 1.00 90.00 89 GLU A C 1
ATOM 670 O O . GLU A 1 89 ? 17.522 -9.380 -9.201 1.00 90.00 89 GLU A O 1
ATOM 675 N N . GLN A 1 90 ? 18.668 -7.723 -10.160 1.00 87.94 90 GLN A N 1
ATOM 676 C CA . GLN A 1 90 ? 18.711 -6.867 -8.964 1.00 87.94 90 GLN A CA 1
ATOM 677 C C . GLN A 1 90 ? 17.350 -6.300 -8.534 1.00 87.94 90 GLN A C 1
ATOM 679 O O . GLN A 1 90 ? 17.202 -5.850 -7.406 1.00 87.94 90 GLN A O 1
ATOM 684 N N . VAL A 1 91 ? 16.377 -6.225 -9.445 1.00 93.44 91 VAL A N 1
ATOM 685 C CA . VAL A 1 91 ? 15.020 -5.753 -9.131 1.00 93.44 91 VAL A CA 1
ATOM 686 C C . VAL A 1 91 ? 14.165 -6.906 -8.608 1.00 93.44 91 VAL A C 1
ATOM 688 O O . VAL A 1 91 ? 13.302 -6.672 -7.768 1.00 93.44 91 VAL A O 1
ATOM 691 N N . TYR A 1 92 ? 14.391 -8.132 -9.084 1.00 91.50 92 TYR A N 1
ATOM 692 C CA . TYR A 1 92 ? 13.668 -9.317 -8.623 1.00 91.50 92 TYR A CA 1
ATOM 693 C C . TYR A 1 92 ? 14.205 -9.847 -7.294 1.00 91.50 92 TYR A C 1
ATOM 695 O O . TYR A 1 92 ? 13.404 -10.123 -6.406 1.00 91.50 92 TYR A O 1
ATOM 703 N N . ASP A 1 93 ? 15.525 -9.923 -7.131 1.00 89.44 93 ASP A N 1
ATOM 704 C CA . ASP A 1 93 ? 16.142 -10.463 -5.921 1.00 89.44 93 ASP A CA 1
ATOM 705 C C . ASP A 1 93 ? 16.487 -9.330 -4.935 1.00 89.44 93 ASP A C 1
ATOM 707 O O . ASP A 1 93 ? 17.139 -8.357 -5.335 1.00 89.44 93 ASP A O 1
ATOM 711 N N . PRO A 1 94 ? 16.081 -9.417 -3.653 1.00 86.31 94 PRO A N 1
ATOM 712 C CA . PRO A 1 94 ? 16.434 -8.412 -2.657 1.00 86.31 94 PRO A CA 1
ATOM 713 C C . PRO A 1 94 ? 17.949 -8.375 -2.389 1.00 86.31 94 PRO A C 1
ATOM 715 O O . PRO A 1 94 ? 18.647 -9.388 -2.520 1.00 86.31 94 PRO A O 1
ATOM 718 N N . PRO A 1 95 ? 18.493 -7.219 -1.964 1.00 81.12 95 PRO A N 1
ATOM 719 C CA . PRO A 1 95 ? 19.880 -7.123 -1.534 1.00 81.12 95 PRO A CA 1
ATOM 720 C C . PRO A 1 95 ? 20.089 -7.864 -0.202 1.00 81.12 95 PRO A C 1
ATOM 722 O O . PRO A 1 95 ? 19.957 -7.299 0.877 1.00 81.12 95 PRO A O 1
ATOM 725 N N . GLY A 1 96 ? 20.473 -9.139 -0.272 1.00 83.62 96 GLY A N 1
ATOM 726 C CA . GLY A 1 96 ? 20.672 -9.986 0.910 1.00 83.62 96 GLY A CA 1
ATOM 727 C C . GLY A 1 96 ? 19.438 -10.822 1.243 1.00 83.62 96 GLY A C 1
ATOM 728 O O . GLY A 1 96 ? 18.587 -11.037 0.389 1.00 83.62 96 GLY A O 1
ATOM 729 N N . ASN A 1 97 ? 19.372 -11.334 2.473 1.00 84.25 97 ASN A N 1
ATOM 730 C CA . ASN A 1 97 ? 18.229 -12.117 2.941 1.00 84.25 97 ASN A CA 1
ATOM 731 C C . ASN A 1 97 ? 17.367 -11.221 3.839 1.00 84.25 97 ASN A C 1
ATOM 733 O O . ASN A 1 97 ? 17.899 -10.746 4.843 1.00 84.25 97 ASN A O 1
ATOM 737 N N . PRO A 1 98 ? 16.094 -10.976 3.495 1.00 87.06 98 PRO A N 1
ATOM 738 C CA . PRO A 1 98 ? 15.177 -10.242 4.356 1.00 87.06 98 PRO A CA 1
ATOM 739 C C . PRO A 1 98 ? 14.972 -10.961 5.694 1.00 87.06 98 PRO A C 1
ATOM 741 O O . PRO A 1 98 ? 14.714 -12.163 5.717 1.00 87.06 98 PRO A O 1
ATOM 744 N N . ASP A 1 99 ? 15.066 -10.223 6.800 1.00 87.00 99 ASP A N 1
ATOM 745 C CA . ASP A 1 99 ? 14.801 -10.758 8.145 1.00 87.00 99 ASP A CA 1
ATOM 746 C C . ASP A 1 99 ? 13.310 -10.666 8.523 1.00 87.00 99 ASP A C 1
ATOM 748 O O . ASP A 1 99 ? 12.847 -11.380 9.411 1.00 87.00 99 ASP A O 1
ATOM 752 N N . LEU A 1 100 ? 12.547 -9.807 7.835 1.00 94.56 100 LEU A N 1
ATOM 753 C CA . LEU A 1 100 ? 11.111 -9.617 8.031 1.00 94.56 100 LEU A CA 1
ATOM 754 C C . LEU A 1 100 ? 10.342 -10.057 6.785 1.00 94.56 100 LEU A C 1
ATOM 756 O O . LEU A 1 100 ? 10.588 -9.549 5.690 1.00 94.56 100 LEU A O 1
ATOM 760 N N . THR A 1 101 ? 9.371 -10.948 6.977 1.00 96.06 101 THR A N 1
ATOM 761 C CA . THR A 1 101 ? 8.381 -11.327 5.962 1.00 96.06 101 THR A CA 1
ATOM 762 C C . THR A 1 101 ? 7.014 -10.787 6.356 1.00 96.06 101 THR A C 1
ATOM 764 O O . THR A 1 101 ? 6.580 -10.965 7.493 1.00 96.06 101 THR A O 1
ATOM 767 N N . VAL A 1 102 ? 6.329 -10.140 5.414 1.00 98.31 102 VAL A N 1
ATOM 768 C CA . VAL A 1 102 ? 4.974 -9.616 5.606 1.00 98.31 102 VAL A CA 1
ATOM 769 C C . VAL A 1 102 ? 4.058 -10.171 4.525 1.00 98.31 102 VAL A C 1
ATOM 771 O O . VAL A 1 102 ? 4.324 -10.036 3.327 1.00 98.31 102 VAL A O 1
ATOM 774 N N . ASP A 1 103 ? 2.947 -10.767 4.937 1.00 98.56 103 ASP A N 1
ATOM 775 C CA . ASP A 1 103 ? 1.897 -11.187 4.022 1.00 98.56 103 ASP A CA 1
ATOM 776 C C . ASP A 1 103 ? 0.952 -10.021 3.767 1.00 98.56 103 ASP A C 1
ATOM 778 O O . ASP A 1 103 ? 0.456 -9.373 4.688 1.00 98.56 103 ASP A O 1
ATOM 782 N N . VAL A 1 104 ? 0.692 -9.748 2.494 1.00 98.62 104 VAL A N 1
ATOM 783 C CA . VAL A 1 104 ? -0.261 -8.723 2.080 1.00 98.62 104 VAL A CA 1
ATOM 784 C C . VAL A 1 104 ? -1.339 -9.388 1.251 1.00 98.62 104 VAL A C 1
ATOM 786 O O . VAL A 1 104 ? -1.043 -9.989 0.218 1.00 98.62 104 VAL A O 1
ATOM 789 N N . VAL A 1 105 ? -2.592 -9.243 1.667 1.00 98.75 105 VAL A N 1
ATOM 790 C CA . VAL A 1 105 ? -3.749 -9.772 0.942 1.00 98.75 105 VAL A CA 1
ATOM 791 C C . VAL A 1 105 ? -4.512 -8.619 0.298 1.00 98.75 105 VAL A C 1
ATOM 793 O O . VAL A 1 105 ? -4.861 -7.628 0.941 1.00 98.75 105 VAL A O 1
ATOM 796 N N . GLY A 1 106 ? -4.748 -8.720 -1.008 1.00 98.50 106 GLY A N 1
ATOM 797 C CA . GLY A 1 106 ? -5.618 -7.806 -1.741 1.00 98.50 106 GLY A CA 1
ATOM 798 C C . GLY A 1 106 ? -7.070 -8.273 -1.690 1.00 98.50 106 GLY A C 1
ATOM 799 O O . GLY A 1 106 ? -7.367 -9.372 -2.157 1.00 98.50 106 GLY A O 1
ATOM 800 N N . HIS A 1 107 ? -7.953 -7.414 -1.178 1.00 98.44 107 HIS A N 1
ATOM 801 C CA . HIS A 1 107 ? -9.409 -7.581 -1.181 1.00 98.44 107 HIS A CA 1
ATOM 802 C C . HIS A 1 107 ? -10.043 -6.428 -1.964 1.00 98.44 107 HIS A C 1
ATOM 804 O O . HIS A 1 107 ? -9.512 -5.320 -1.984 1.00 98.44 107 HIS A O 1
ATOM 810 N N . GLN A 1 108 ? -11.214 -6.609 -2.561 1.00 97.88 108 GLN A N 1
ATOM 811 C CA . GLN A 1 108 ? -12.044 -5.515 -3.056 1.00 97.88 108 GLN A CA 1
ATOM 812 C C . GLN A 1 108 ? -12.612 -4.734 -1.855 1.00 97.88 108 GLN A C 1
ATOM 814 O O . GLN A 1 108 ? -13.518 -5.186 -1.165 1.00 97.88 108 GLN A O 1
ATOM 819 N N . PHE A 1 109 ? -12.140 -3.535 -1.519 1.00 98.00 109 PHE A N 1
ATOM 820 C CA . PHE A 1 109 ? -11.061 -2.742 -2.123 1.00 98.00 109 PHE A CA 1
ATOM 821 C C . PHE A 1 109 ? -10.114 -2.240 -1.023 1.00 98.00 109 PHE A C 1
ATOM 823 O O . PHE A 1 109 ? -10.022 -1.038 -0.784 1.00 98.00 109 PHE A O 1
ATOM 830 N N . TRP A 1 110 ? -9.460 -3.132 -0.294 1.00 98.62 110 TRP A N 1
ATOM 831 C CA . TRP A 1 110 ? -8.610 -2.821 0.854 1.00 98.62 110 TRP A CA 1
ATOM 832 C C . TRP A 1 110 ? -7.463 -3.833 0.974 1.00 98.62 110 TRP A C 1
ATOM 834 O O . TRP A 1 110 ? -7.436 -4.839 0.262 1.00 98.62 110 TRP A O 1
ATOM 844 N N . TRP A 1 111 ? -6.487 -3.529 1.825 1.00 98.62 111 TRP A N 1
ATOM 845 C CA . TRP A 1 111 ? -5.291 -4.352 2.003 1.00 98.62 111 TRP A CA 1
ATOM 846 C C . TRP A 1 111 ? -5.249 -4.917 3.410 1.00 98.62 111 TRP A C 1
ATOM 848 O O . TRP A 1 111 ? -5.205 -4.141 4.363 1.00 98.62 111 TRP A O 1
ATOM 858 N N . GLU A 1 112 ? -5.229 -6.235 3.526 1.00 98.62 112 GLU A N 1
ATOM 859 C CA . GLU A 1 112 ? -4.918 -6.928 4.772 1.00 98.62 112 GLU A CA 1
ATOM 860 C C . GLU A 1 112 ? -3.407 -7.104 4.869 1.00 98.62 112 GLU A C 1
ATOM 862 O O . GLU A 1 112 ? -2.749 -7.375 3.860 1.00 98.62 112 GLU A O 1
ATOM 867 N N . ILE A 1 113 ? -2.850 -6.894 6.055 1.00 98.50 113 ILE A N 1
ATOM 868 C CA . ILE A 1 113 ? -1.408 -6.917 6.283 1.00 98.50 113 ILE A CA 1
ATOM 869 C C . ILE A 1 113 ? -1.161 -7.786 7.505 1.00 98.50 113 ILE A C 1
ATOM 871 O O . ILE A 1 113 ? -1.692 -7.485 8.574 1.00 98.50 113 ILE A O 1
ATOM 875 N N . ARG A 1 114 ? -0.362 -8.841 7.346 1.00 98.00 114 ARG A N 1
ATOM 876 C CA . ARG A 1 114 ? -0.017 -9.763 8.426 1.00 98.00 114 ARG A CA 1
ATOM 877 C C . ARG A 1 114 ? 1.486 -9.851 8.617 1.00 98.00 114 ARG A C 1
ATOM 879 O O . ARG A 1 114 ? 2.224 -10.165 7.684 1.00 98.00 114 ARG A O 1
ATOM 886 N N . TYR A 1 115 ? 1.917 -9.598 9.841 1.00 97.88 115 TYR A N 1
ATOM 887 C CA . TYR A 1 115 ? 3.282 -9.808 10.304 1.00 97.88 115 TYR A CA 1
ATOM 888 C C . TYR A 1 115 ? 3.336 -11.130 11.061 1.00 97.88 115 TYR A C 1
ATOM 890 O O . TYR A 1 115 ? 2.420 -11.413 11.830 1.00 97.88 115 TYR A O 1
ATOM 898 N N . ASN A 1 116 ? 4.400 -11.911 10.858 1.00 94.19 116 ASN A N 1
ATOM 899 C CA . ASN A 1 116 ? 4.593 -13.222 11.496 1.00 94.19 116 ASN A CA 1
ATOM 900 C C . ASN A 1 116 ? 3.386 -14.158 11.275 1.00 94.19 116 ASN A C 1
ATOM 902 O O . ASN A 1 116 ? 2.888 -14.799 12.197 1.00 94.19 116 ASN A O 1
ATOM 906 N N . ALA A 1 117 ? 2.869 -14.190 10.041 1.00 91.00 117 ALA A N 1
ATOM 907 C CA . ALA A 1 117 ? 1.635 -14.900 9.725 1.00 91.00 117 ALA A CA 1
ATOM 908 C C . ALA A 1 117 ? 1.740 -16.409 10.009 1.00 91.00 117 ALA A C 1
ATOM 910 O O . ALA A 1 117 ? 2.627 -17.088 9.481 1.00 91.00 117 ALA A O 1
ATOM 911 N N . GLY A 1 118 ? 0.801 -16.937 10.803 1.00 84.88 118 GLY A N 1
ATOM 912 C CA . GLY A 1 118 ? 0.795 -18.333 11.258 1.00 84.88 118 GLY A CA 1
ATOM 913 C C . GLY A 1 118 ? 1.700 -18.635 12.462 1.00 84.88 118 GLY A C 1
ATOM 914 O O . GLY A 1 118 ? 1.835 -19.804 12.833 1.00 84.88 118 GLY A O 1
ATOM 915 N N . GLU A 1 119 ? 2.314 -17.619 13.072 1.00 89.62 119 GLU A N 1
ATOM 916 C CA . GLU A 1 119 ? 3.080 -17.730 14.320 1.00 89.62 119 GLU A CA 1
ATOM 917 C C . GLU A 1 119 ? 2.243 -17.294 15.539 1.00 89.62 119 GLU A C 1
ATOM 919 O O . GLU A 1 119 ? 1.171 -16.710 15.404 1.00 89.62 119 GLU A O 1
ATOM 924 N N . GLU A 1 120 ? 2.712 -17.598 16.757 1.00 86.00 120 GLU A N 1
ATOM 925 C CA . GLU A 1 120 ? 1.983 -17.256 17.995 1.00 86.00 120 GLU A CA 1
ATOM 926 C C . GLU A 1 120 ? 1.861 -15.739 18.224 1.00 86.00 120 GLU A C 1
ATOM 928 O O . GLU A 1 120 ? 0.960 -15.301 18.937 1.00 86.00 120 GLU A O 1
ATOM 933 N N . ASP A 1 121 ? 2.761 -14.942 17.645 1.00 89.81 121 ASP A N 1
ATOM 934 C CA . ASP A 1 121 ? 2.821 -13.489 17.791 1.00 89.81 121 ASP A CA 1
ATOM 935 C C . ASP A 1 121 ? 2.371 -12.735 16.525 1.00 89.81 121 ASP A C 1
ATOM 937 O O . ASP A 1 121 ? 2.803 -11.600 16.302 1.00 89.81 121 ASP A O 1
ATOM 941 N N . GLU A 1 122 ? 1.502 -13.360 15.717 1.00 94.25 122 GLU A N 1
ATOM 942 C CA . GLU A 1 122 ? 0.924 -12.770 14.506 1.00 94.25 122 GLU A CA 1
ATOM 943 C C . GLU A 1 122 ? 0.230 -11.430 14.803 1.00 94.25 122 GLU A C 1
ATOM 945 O O . GLU A 1 122 ? -0.619 -11.304 15.693 1.00 94.25 122 GLU A O 1
ATOM 950 N N . VAL A 1 123 ? 0.560 -10.417 14.000 1.00 96.19 123 VAL A N 1
ATOM 951 C CA . VAL A 1 123 ? -0.098 -9.107 14.027 1.00 96.19 123 VAL A CA 1
ATOM 952 C C . VAL A 1 123 ? -0.808 -8.888 12.709 1.00 96.19 123 VAL A C 1
ATOM 954 O O . VAL A 1 123 ? -0.181 -8.894 11.650 1.00 96.19 123 VAL A O 1
ATOM 957 N N . ILE A 1 124 ? -2.109 -8.623 12.785 1.00 96.38 124 ILE A N 1
ATOM 958 C CA . ILE A 1 124 ? -2.945 -8.321 11.627 1.00 96.38 124 ILE A CA 1
ATOM 959 C C . ILE A 1 124 ? -3.380 -6.869 11.712 1.00 96.38 124 ILE A C 1
ATOM 961 O O . ILE A 1 124 ? -3.899 -6.406 12.723 1.00 96.38 124 ILE A O 1
ATOM 965 N N . THR A 1 125 ? -3.156 -6.145 10.627 1.00 96.44 125 THR A N 1
ATOM 966 C CA . THR A 1 125 ? -3.601 -4.768 10.448 1.00 96.44 125 THR A CA 1
ATOM 967 C C . THR A 1 125 ? -4.120 -4.585 9.025 1.00 96.44 125 THR A C 1
ATOM 969 O O . THR A 1 125 ? -4.265 -5.540 8.256 1.00 96.44 125 THR A O 1
ATOM 972 N N . ALA A 1 126 ? -4.451 -3.352 8.658 1.00 97.50 126 ALA A N 1
ATOM 973 C CA . ALA A 1 126 ? -5.018 -3.056 7.359 1.00 97.50 126 ALA A CA 1
ATOM 974 C C . ALA A 1 126 ? -4.543 -1.718 6.798 1.00 97.50 126 ALA A C 1
ATOM 976 O O . ALA A 1 126 ? -4.460 -0.718 7.507 1.00 97.50 126 ALA A O 1
ATOM 977 N N . ASN A 1 127 ? -4.356 -1.687 5.477 1.00 98.12 127 ASN A N 1
ATOM 978 C CA . ASN A 1 127 ? -4.111 -0.515 4.624 1.00 98.12 127 ASN A CA 1
ATOM 979 C C . ASN A 1 127 ? -2.822 0.290 4.873 1.00 98.12 127 ASN A C 1
ATOM 981 O O . ASN A 1 127 ? -2.397 1.015 3.966 1.00 98.12 127 ASN A O 1
ATOM 985 N N . GLU A 1 128 ? -2.200 0.165 6.041 1.00 98.00 128 GLU A N 1
ATOM 986 C CA . GLU A 1 128 ? -0.959 0.843 6.419 1.00 98.00 128 GLU A CA 1
ATOM 987 C C . GLU A 1 128 ? 0.126 -0.207 6.675 1.00 98.00 128 GLU A C 1
ATOM 989 O O . GLU A 1 128 ? 0.047 -0.982 7.624 1.00 98.00 128 GLU A O 1
ATOM 994 N N . LEU A 1 129 ? 1.117 -0.272 5.783 1.00 98.56 129 LEU A N 1
ATOM 995 C CA . LEU A 1 129 ? 2.242 -1.201 5.884 1.00 98.56 129 LEU A CA 1
ATOM 996 C C . LEU A 1 129 ? 3.406 -0.493 6.570 1.00 98.56 129 LEU A C 1
ATOM 998 O O . LEU A 1 129 ? 4.026 0.391 5.988 1.00 98.56 129 LEU A O 1
ATOM 1002 N N . HIS A 1 130 ? 3.727 -0.885 7.789 1.00 98.56 130 HIS A N 1
ATOM 1003 C CA . HIS A 1 130 ? 4.894 -0.386 8.504 1.00 98.56 130 HIS A CA 1
ATOM 1004 C C . HIS A 1 130 ? 6.118 -1.250 8.203 1.00 98.56 130 HIS A C 1
ATOM 1006 O O . HIS A 1 130 ? 6.007 -2.478 8.167 1.00 98.56 130 HIS A O 1
ATOM 1012 N N . ILE A 1 131 ? 7.266 -0.613 7.966 1.00 98.25 131 ILE A N 1
ATOM 1013 C CA . ILE A 1 131 ? 8.533 -1.290 7.654 1.00 98.25 131 ILE A CA 1
ATOM 1014 C C . ILE A 1 131 ? 9.706 -0.595 8.361 1.00 98.25 131 ILE A C 1
ATOM 1016 O O . ILE A 1 131 ? 9.667 0.628 8.538 1.00 98.25 131 ILE A O 1
ATOM 1020 N N . PRO A 1 132 ? 10.774 -1.320 8.727 1.00 98.06 132 PRO A N 1
ATOM 1021 C CA . PRO A 1 132 ? 12.011 -0.696 9.172 1.00 98.06 132 PRO A CA 1
ATOM 1022 C C . PRO A 1 132 ? 12.789 -0.090 7.988 1.00 98.06 132 PRO A C 1
ATOM 1024 O O . PRO A 1 132 ? 12.765 -0.612 6.874 1.00 98.06 132 PRO A O 1
ATOM 1027 N N . THR A 1 133 ? 13.503 1.008 8.224 1.00 97.75 133 THR A N 1
ATOM 1028 C CA . THR A 1 133 ? 14.391 1.634 7.234 1.00 97.75 133 THR A CA 1
ATOM 1029 C C . THR A 1 133 ? 15.716 0.886 7.090 1.00 97.75 133 THR A C 1
ATOM 1031 O O . THR A 1 133 ? 16.194 0.234 8.022 1.00 97.75 133 THR A O 1
ATOM 1034 N N . GLY A 1 134 ? 16.339 1.021 5.916 1.00 95.12 134 GLY A N 1
ATOM 1035 C CA . GLY A 1 134 ? 17.715 0.581 5.655 1.00 95.12 134 GLY A CA 1
ATOM 1036 C C . GLY A 1 134 ? 17.926 -0.934 5.594 1.00 95.12 134 GLY A C 1
ATOM 1037 O O . GLY A 1 134 ? 19.063 -1.389 5.733 1.00 95.12 134 GLY A O 1
ATOM 1038 N N . GLN A 1 135 ? 16.852 -1.707 5.429 1.00 94.56 135 GLN A N 1
ATOM 1039 C CA . GLN A 1 135 ? 16.912 -3.147 5.197 1.00 94.56 135 GLN A CA 1
ATOM 1040 C C . GLN A 1 135 ? 15.745 -3.608 4.310 1.00 94.56 135 GLN A C 1
ATOM 1042 O O . GLN A 1 135 ? 14.644 -3.057 4.422 1.00 94.56 135 GLN A O 1
ATOM 1047 N N . PRO A 1 136 ? 15.955 -4.611 3.440 1.00 96.50 136 PRO A N 1
ATOM 1048 C CA . PRO A 1 136 ? 14.882 -5.170 2.636 1.00 96.50 136 PRO A CA 1
ATOM 1049 C C . PRO A 1 136 ? 13.946 -6.024 3.489 1.00 96.50 136 PRO A C 1
ATOM 1051 O O . PRO A 1 136 ? 14.382 -6.799 4.340 1.00 96.50 136 PRO A O 1
ATOM 1054 N N . ILE A 1 137 ? 12.654 -5.916 3.198 1.00 97.44 137 ILE A N 1
ATOM 1055 C CA . ILE A 1 137 ? 11.616 -6.807 3.711 1.00 97.44 137 ILE A CA 1
ATOM 1056 C C . ILE A 1 137 ? 11.074 -7.679 2.578 1.00 97.44 137 ILE A C 1
ATOM 1058 O O . ILE A 1 137 ? 10.997 -7.239 1.425 1.00 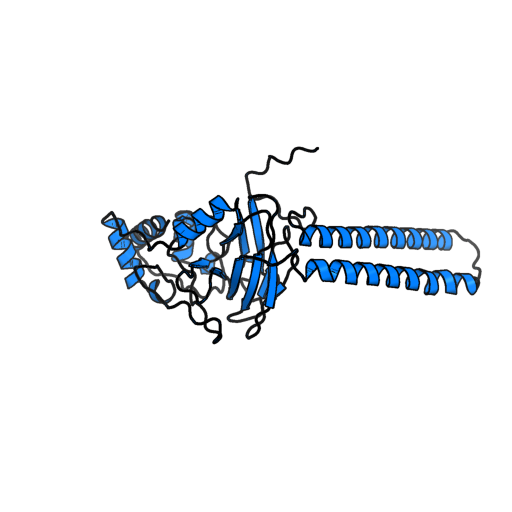97.44 137 ILE A O 1
ATOM 1062 N N . GLU A 1 138 ? 10.681 -8.903 2.903 1.00 97.50 138 GLU A N 1
ATOM 1063 C CA . GLU A 1 138 ? 9.993 -9.798 1.979 1.00 97.50 138 GLU A CA 1
ATOM 1064 C C . GLU A 1 138 ? 8.483 -9.567 2.060 1.00 97.50 138 GLU A C 1
ATOM 1066 O O . GLU A 1 138 ? 7.905 -9.446 3.140 1.00 97.50 138 GLU A O 1
ATOM 1071 N N . LEU A 1 139 ? 7.837 -9.506 0.900 1.00 98.12 139 LEU A N 1
ATOM 1072 C CA . LEU A 1 139 ? 6.395 -9.408 0.767 1.00 98.12 139 LEU A CA 1
ATOM 1073 C C . LEU A 1 139 ? 5.860 -10.670 0.101 1.00 98.12 139 LEU A C 1
ATOM 1075 O O . LEU A 1 139 ? 6.178 -10.952 -1.055 1.00 98.12 139 LEU A O 1
ATOM 1079 N N . ARG A 1 140 ? 4.970 -11.375 0.795 1.00 98.00 140 ARG A N 1
ATOM 1080 C CA . ARG A 1 140 ? 4.184 -12.469 0.219 1.00 98.00 140 ARG A CA 1
ATOM 1081 C C . ARG A 1 140 ? 2.816 -11.935 -0.166 1.00 98.00 140 ARG A C 1
ATOM 1083 O O . ARG A 1 140 ? 2.020 -11.526 0.675 1.00 98.00 140 ARG A O 1
ATOM 1090 N N . LEU A 1 141 ? 2.562 -11.868 -1.464 1.00 98.56 141 LEU A N 1
ATOM 1091 C CA . LEU A 1 141 ? 1.404 -11.187 -2.018 1.00 98.56 141 LEU A CA 1
ATOM 1092 C C . LEU A 1 141 ? 0.307 -12.187 -2.389 1.00 98.56 141 LEU A C 1
ATOM 1094 O O . LEU A 1 141 ? 0.474 -12.999 -3.304 1.00 98.56 141 LEU A O 1
ATOM 1098 N N . HIS A 1 142 ? -0.835 -12.063 -1.717 1.00 98.56 142 HIS A N 1
ATOM 1099 C CA . HIS A 1 142 ? -2.036 -12.881 -1.887 1.00 98.56 142 HIS A CA 1
ATOM 1100 C C . HIS A 1 142 ? -3.201 -12.063 -2.449 1.00 98.56 142 HIS A C 1
ATOM 1102 O O . HIS A 1 142 ? -3.263 -10.843 -2.309 1.00 98.56 142 HIS A O 1
ATOM 1108 N N . ALA A 1 143 ? -4.181 -12.727 -3.048 1.00 98.19 143 ALA A N 1
ATOM 1109 C CA . ALA A 1 143 ? -5.429 -12.085 -3.445 1.00 98.19 143 ALA A CA 1
ATOM 1110 C C . ALA A 1 143 ? -6.611 -12.977 -3.071 1.00 98.19 143 ALA A C 1
ATOM 1112 O O . ALA A 1 143 ? -6.633 -14.153 -3.444 1.00 98.19 143 ALA A O 1
ATOM 1113 N N . SER A 1 144 ? -7.579 -12.406 -2.356 1.00 97.56 144 SER A N 1
ATOM 1114 C CA . SER A 1 144 ? -8.736 -13.140 -1.840 1.00 97.56 144 SER A CA 1
ATOM 1115 C C . SER A 1 144 ? -9.871 -13.271 -2.858 1.00 97.56 144 SER A C 1
ATOM 1117 O O . SER A 1 144 ? -10.677 -14.195 -2.766 1.00 97.56 144 SER A O 1
ATOM 1119 N N . ASP A 1 145 ? -9.925 -12.385 -3.858 1.00 97.25 145 ASP A N 1
ATOM 1120 C CA . ASP A 1 145 ? -11.040 -12.303 -4.803 1.00 97.25 145 ASP A CA 1
ATOM 1121 C C . ASP A 1 145 ? -10.619 -12.221 -6.281 1.00 97.25 145 ASP A C 1
ATOM 1123 O O . ASP A 1 145 ? -10.722 -13.201 -7.021 1.00 97.25 145 ASP A O 1
ATOM 1127 N N . VAL A 1 146 ? -10.172 -11.057 -6.743 1.00 98.12 146 VAL A N 1
ATOM 1128 C CA . VAL A 1 146 ? -9.774 -10.757 -8.122 1.00 98.12 146 VAL A CA 1
ATOM 1129 C C . VAL A 1 146 ? -8.297 -10.386 -8.173 1.00 98.12 146 VAL A C 1
ATOM 1131 O O . VAL A 1 146 ? -7.605 -10.349 -7.162 1.00 98.12 146 VAL A O 1
ATOM 1134 N N . ILE A 1 147 ? -7.780 -10.132 -9.374 1.00 98.62 147 ILE A N 1
ATOM 1135 C CA . ILE A 1 147 ? -6.394 -9.693 -9.516 1.00 98.62 147 ILE A CA 1
ATOM 1136 C C . ILE A 1 147 ? -6.264 -8.258 -8.989 1.00 98.62 147 ILE A C 1
ATOM 1138 O O . ILE A 1 147 ? -7.035 -7.376 -9.372 1.00 98.62 147 ILE A O 1
ATOM 1142 N N . HIS A 1 148 ? -5.251 -8.039 -8.156 1.00 98.81 148 HIS A N 1
ATOM 1143 C CA . HIS A 1 148 ? -4.792 -6.721 -7.711 1.00 98.81 148 HIS A CA 1
ATOM 1144 C C . HIS A 1 148 ? -3.333 -6.524 -8.125 1.00 98.81 148 HIS A C 1
ATOM 1146 O O . HIS A 1 148 ? -2.715 -7.406 -8.715 1.00 98.81 148 HIS A O 1
ATOM 1152 N N . SER A 1 149 ? -2.746 -5.371 -7.818 1.00 98.69 149 SER A N 1
ATOM 1153 C CA . SER A 1 149 ? -1.304 -5.178 -7.989 1.00 98.69 149 SER A CA 1
ATOM 1154 C C . SER A 1 149 ? -0.762 -4.277 -6.898 1.00 98.69 149 SER A C 1
ATOM 1156 O O . SER A 1 149 ? -1.246 -3.157 -6.721 1.00 98.69 149 SER A O 1
ATOM 1158 N N . PHE A 1 150 ? 0.206 -4.785 -6.141 1.00 98.69 150 PHE A N 1
ATOM 1159 C CA . PHE A 1 150 ? 0.878 -4.048 -5.086 1.00 98.69 150 PHE A CA 1
ATOM 1160 C C . PHE A 1 150 ? 1.893 -3.098 -5.713 1.00 98.69 150 PHE A C 1
ATOM 1162 O O . PHE A 1 150 ? 2.813 -3.543 -6.399 1.00 98.69 150 PHE A O 1
ATOM 1169 N N . TRP A 1 151 ? 1.748 -1.792 -5.477 1.00 98.56 151 TRP A N 1
ATOM 1170 C CA . TRP A 1 151 ? 2.702 -0.816 -5.988 1.00 98.56 151 TRP A CA 1
ATOM 1171 C C . TRP A 1 151 ? 2.943 0.344 -5.027 1.00 98.56 151 TRP A C 1
ATOM 1173 O O . TRP A 1 151 ? 1.994 0.985 -4.571 1.00 98.56 151 TRP A O 1
ATOM 1183 N N . VAL A 1 152 ? 4.219 0.639 -4.775 1.00 98.19 152 VAL A N 1
ATOM 1184 C CA . VAL A 1 152 ? 4.693 1.794 -4.003 1.00 98.19 152 VAL A CA 1
ATOM 1185 C C . VAL A 1 152 ? 5.752 2.497 -4.860 1.00 98.19 152 VAL A C 1
ATOM 1187 O O . VAL A 1 152 ? 6.920 2.111 -4.815 1.00 98.19 152 VAL A O 1
ATOM 1190 N N . PRO A 1 153 ? 5.356 3.474 -5.700 1.00 97.19 153 PRO A N 1
ATOM 1191 C CA . PRO A 1 153 ? 6.171 3.941 -6.823 1.00 97.19 153 PRO A CA 1
ATOM 1192 C C . PRO A 1 153 ? 7.561 4.463 -6.473 1.00 97.19 153 PRO A C 1
ATOM 1194 O O . PRO A 1 153 ? 8.478 4.337 -7.279 1.00 97.19 153 PRO A O 1
ATOM 1197 N N . GLU A 1 154 ? 7.697 5.073 -5.298 1.00 97.06 154 GLU A N 1
ATOM 1198 C CA . GLU A 1 154 ? 8.956 5.652 -4.828 1.00 97.06 154 GLU A CA 1
ATOM 1199 C C . GLU A 1 154 ? 9.936 4.583 -4.326 1.00 97.06 154 GLU A C 1
ATOM 1201 O O . GLU A 1 154 ? 11.131 4.845 -4.283 1.00 97.06 154 GLU A O 1
ATOM 1206 N N . LEU A 1 155 ? 9.463 3.378 -3.988 1.00 97.56 155 LEU A N 1
ATOM 1207 C CA . LEU A 1 155 ? 10.283 2.333 -3.368 1.00 97.56 155 LEU A CA 1
ATOM 1208 C C . LEU A 1 155 ? 10.591 1.171 -4.322 1.00 97.56 155 LEU A C 1
ATOM 1210 O O . LEU A 1 155 ? 11.734 0.722 -4.399 1.00 97.56 155 LEU A O 1
ATOM 1214 N N . HIS A 1 156 ? 9.599 0.693 -5.085 1.00 97.56 156 HIS A N 1
ATOM 1215 C CA . HIS A 1 156 ? 9.776 -0.437 -6.009 1.00 97.56 156 HIS A CA 1
ATOM 1216 C C . HIS A 1 156 ? 8.745 -0.423 -7.154 1.00 97.56 156 HIS A C 1
ATOM 1218 O O . HIS A 1 156 ? 7.742 0.297 -7.144 1.00 97.56 156 HIS A O 1
ATOM 1224 N N . GLY A 1 157 ? 8.993 -1.241 -8.174 1.00 96.38 157 GLY A N 1
ATOM 1225 C CA . GLY A 1 157 ? 8.024 -1.598 -9.201 1.00 96.38 157 GLY A CA 1
ATOM 1226 C C . GLY A 1 157 ? 6.798 -2.328 -8.642 1.00 96.38 157 GLY A C 1
ATOM 1227 O O . GLY A 1 157 ? 6.734 -2.720 -7.477 1.00 96.38 157 GLY A O 1
ATOM 1228 N N . LYS A 1 158 ? 5.785 -2.474 -9.498 1.00 97.31 158 LYS A N 1
ATOM 1229 C CA . LYS A 1 158 ? 4.536 -3.152 -9.146 1.00 97.31 158 LYS A CA 1
ATOM 1230 C C . LYS A 1 158 ? 4.672 -4.671 -9.261 1.00 97.31 158 LYS A C 1
ATOM 1232 O O . LYS A 1 158 ? 5.320 -5.143 -10.196 1.00 97.31 158 LYS A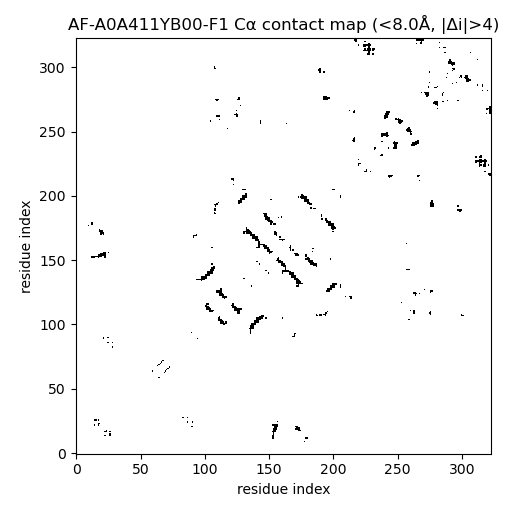 O 1
ATOM 1237 N N . MET A 1 159 ? 3.975 -5.406 -8.401 1.00 98.25 159 MET A N 1
ATOM 1238 C CA . MET A 1 159 ? 3.823 -6.856 -8.514 1.00 98.25 159 MET A CA 1
ATOM 1239 C C . MET A 1 159 ? 2.347 -7.238 -8.417 1.00 98.25 159 MET A C 1
ATOM 1241 O O . MET A 1 159 ? 1.637 -6.827 -7.498 1.00 98.25 159 MET A O 1
ATOM 1245 N N . ASP A 1 160 ? 1.872 -7.992 -9.406 1.00 98.44 160 ASP A N 1
ATOM 1246 C CA . ASP A 1 160 ? 0.469 -8.392 -9.484 1.00 98.44 160 ASP A CA 1
ATOM 1247 C C . ASP A 1 160 ? 0.170 -9.480 -8.445 1.00 98.44 160 ASP A C 1
ATOM 1249 O O . ASP A 1 160 ? 1.020 -10.309 -8.126 1.00 98.44 160 ASP A O 1
ATOM 1253 N N . MET A 1 161 ? -1.048 -9.486 -7.921 1.00 98.50 161 MET A N 1
ATOM 1254 C CA . MET A 1 161 ? -1.524 -10.397 -6.881 1.00 98.50 161 MET A CA 1
ATOM 1255 C C . MET A 1 161 ? -2.652 -11.209 -7.498 1.00 98.50 161 MET A C 1
ATOM 1257 O O . MET A 1 161 ? -3.657 -10.637 -7.922 1.00 98.50 161 MET A O 1
ATOM 1261 N N . VAL A 1 162 ? -2.462 -12.520 -7.632 1.00 98.00 162 VAL A N 1
ATOM 1262 C CA . VAL A 1 162 ? -3.335 -13.379 -8.442 1.00 98.00 162 VAL A CA 1
ATOM 1263 C C . VAL A 1 162 ? -3.989 -14.426 -7.542 1.00 98.00 162 VAL A C 1
ATOM 1265 O O . VAL A 1 162 ? -3.258 -15.199 -6.927 1.00 98.00 162 VAL A O 1
ATOM 1268 N N . PRO A 1 163 ? -5.331 -14.521 -7.496 1.00 97.75 163 PRO A N 1
ATOM 1269 C CA . PRO A 1 163 ? -6.009 -15.500 -6.652 1.00 97.75 163 PRO A CA 1
ATOM 1270 C C . PRO A 1 163 ? -5.503 -16.931 -6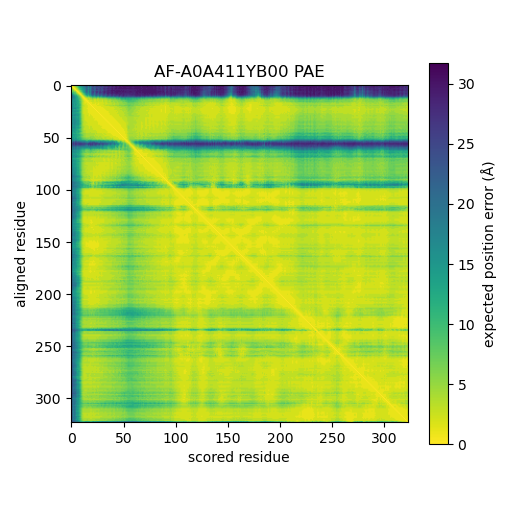.875 1.00 97.75 163 PRO A C 1
ATOM 1272 O O . PRO A 1 163 ? -5.340 -17.383 -8.016 1.00 97.75 163 PRO A O 1
ATOM 1275 N N . GLY A 1 164 ? -5.240 -17.641 -5.776 1.00 95.88 164 GLY A N 1
ATOM 1276 C CA . GLY A 1 164 ? -4.685 -18.999 -5.787 1.00 95.88 164 GLY A CA 1
ATOM 1277 C C . GLY A 1 164 ? -3.185 -19.088 -6.097 1.00 95.88 164 GLY A C 1
ATOM 1278 O O . GLY A 1 164 ? -2.685 -20.183 -6.365 1.00 95.88 164 GLY A O 1
ATOM 1279 N N . ARG A 1 165 ? -2.461 -17.962 -6.108 1.00 95.50 165 ARG A N 1
ATOM 1280 C CA . ARG A 1 165 ? -0.998 -17.914 -6.208 1.00 95.50 165 ARG A CA 1
ATOM 1281 C C . ARG A 1 165 ? -0.441 -16.901 -5.221 1.00 95.50 165 ARG A C 1
ATOM 1283 O O . ARG A 1 165 ? -0.945 -15.787 -5.136 1.00 95.50 165 ARG A O 1
ATOM 1290 N N . VAL A 1 166 ? 0.644 -17.281 -4.562 1.00 97.06 166 VAL A N 1
ATOM 1291 C CA . VAL A 1 166 ? 1.445 -16.363 -3.757 1.00 97.06 166 VAL A CA 1
ATOM 1292 C C . VAL A 1 166 ? 2.589 -15.879 -4.629 1.00 97.06 166 VAL A C 1
ATOM 1294 O O . VAL A 1 166 ? 3.345 -16.694 -5.160 1.00 97.06 166 VAL A O 1
ATOM 1297 N N . ASN A 1 167 ? 2.671 -14.569 -4.828 1.00 97.12 167 ASN A N 1
ATOM 1298 C CA . ASN A 1 167 ? 3.810 -13.950 -5.491 1.00 97.12 167 ASN A CA 1
ATOM 1299 C C . ASN A 1 167 ? 4.728 -13.346 -4.433 1.00 97.12 167 ASN A C 1
ATOM 1301 O O . ASN A 1 167 ? 4.262 -12.627 -3.555 1.00 97.12 167 ASN A O 1
ATOM 1305 N N . GLU A 1 168 ? 6.021 -13.613 -4.542 1.00 96.06 168 GLU A N 1
ATOM 1306 C CA . GLU A 1 168 ? 7.039 -12.996 -3.699 1.00 96.06 168 GLU A CA 1
ATOM 1307 C C . GLU A 1 168 ? 7.487 -11.676 -4.333 1.00 96.06 168 GLU A C 1
ATOM 1309 O O . GLU A 1 168 ? 7.625 -11.555 -5.556 1.00 96.06 168 GLU A O 1
ATOM 1314 N N . HIS A 1 169 ? 7.665 -10.667 -3.491 1.00 97.06 169 HIS A N 1
ATOM 1315 C CA . HIS A 1 169 ? 8.201 -9.359 -3.840 1.00 97.06 169 HIS A CA 1
ATOM 1316 C C . HIS A 1 169 ? 9.052 -8.860 -2.677 1.00 97.06 169 HIS A C 1
ATOM 1318 O O . HIS A 1 169 ? 9.054 -9.456 -1.603 1.00 97.06 169 HIS A O 1
ATOM 1324 N N . TRP A 1 170 ? 9.750 -7.749 -2.852 1.00 97.31 170 TRP A N 1
ATOM 1325 C CA . TRP A 1 170 ? 10.485 -7.137 -1.752 1.00 97.31 170 TRP A CA 1
ATOM 1326 C C . TRP A 1 170 ? 10.356 -5.623 -1.778 1.00 97.31 170 TRP A C 1
ATOM 1328 O O . TRP A 1 170 ? 10.005 -5.017 -2.795 1.00 97.31 170 TRP A O 1
ATOM 1338 N N . LEU A 1 171 ? 10.603 -5.006 -0.629 1.00 96.94 171 LEU A N 1
ATOM 1339 C CA . LEU A 1 171 ? 10.505 -3.566 -0.460 1.00 96.94 171 LEU A CA 1
ATOM 1340 C C . LEU A 1 171 ? 11.586 -3.085 0.501 1.00 96.94 171 LEU A C 1
ATOM 1342 O O . LEU A 1 171 ? 11.870 -3.741 1.495 1.00 96.94 171 LEU A O 1
ATOM 1346 N N . GLU A 1 172 ? 12.161 -1.924 0.221 1.00 97.12 172 GLU A N 1
ATOM 1347 C CA . GLU A 1 172 ? 13.106 -1.258 1.112 1.00 97.12 172 GLU A CA 1
ATOM 134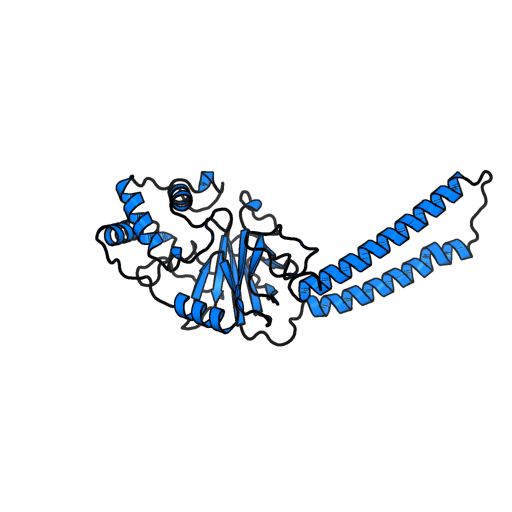8 C C . GLU A 1 172 ? 12.908 0.252 0.992 1.00 97.12 172 GLU A C 1
ATOM 1350 O O . GLU A 1 172 ? 12.730 0.771 -0.114 1.00 97.12 172 GLU A O 1
ATOM 1355 N N . ALA A 1 173 ? 12.944 0.942 2.130 1.00 97.25 173 ALA A N 1
ATOM 1356 C CA . ALA A 1 173 ? 12.996 2.395 2.202 1.00 97.25 173 ALA A CA 1
ATOM 1357 C C . ALA A 1 173 ? 14.293 2.822 2.892 1.00 97.25 173 ALA A C 1
ATOM 1359 O O . ALA A 1 173 ? 14.601 2.357 3.991 1.00 97.25 173 ALA A O 1
ATOM 1360 N N . GLU A 1 174 ? 15.043 3.724 2.262 1.00 94.25 174 GLU A N 1
ATOM 1361 C CA . GLU A 1 174 ? 16.311 4.209 2.820 1.00 94.25 174 GLU A CA 1
ATOM 1362 C C . GLU A 1 174 ? 16.095 5.240 3.936 1.00 94.25 174 GLU A C 1
ATOM 1364 O O . GLU A 1 174 ? 16.835 5.270 4.917 1.00 94.25 174 GLU A O 1
ATOM 1369 N N . GLU A 1 175 ? 15.074 6.089 3.789 1.00 95.69 175 GLU A N 1
ATOM 1370 C CA . GLU A 1 175 ? 14.768 7.184 4.710 1.00 95.69 175 GLU A CA 1
ATOM 1371 C C . GLU A 1 175 ? 13.412 6.948 5.403 1.00 95.69 175 GLU A C 1
ATOM 1373 O O . GLU A 1 175 ? 12.456 6.443 4.803 1.00 95.69 175 GLU A O 1
ATOM 1378 N N . ALA A 1 176 ? 13.311 7.327 6.681 1.00 97.62 176 ALA A N 1
ATOM 1379 C CA . ALA A 1 176 ? 12.054 7.254 7.423 1.00 97.62 176 ALA A CA 1
ATOM 1380 C C . ALA A 1 176 ? 11.033 8.243 6.846 1.00 97.62 176 ALA A C 1
ATOM 1382 O O . ALA A 1 176 ? 11.357 9.396 6.551 1.00 97.62 176 ALA A O 1
ATOM 1383 N N . GLY A 1 177 ? 9.781 7.813 6.710 1.00 96.19 177 GLY A N 1
ATOM 1384 C CA . GLY A 1 177 ? 8.759 8.619 6.057 1.00 96.19 177 GLY A CA 1
ATOM 1385 C C . GLY A 1 177 ? 7.496 7.844 5.714 1.00 96.19 177 GLY A C 1
ATOM 1386 O O . GLY A 1 177 ? 7.360 6.661 6.013 1.00 96.19 177 GLY A O 1
ATOM 1387 N N . VAL A 1 178 ? 6.556 8.541 5.079 1.00 96.69 178 VAL A N 1
ATOM 1388 C CA . VAL A 1 178 ? 5.297 7.957 4.609 1.00 96.69 178 VAL A CA 1
ATOM 1389 C C . VAL A 1 178 ? 5.290 7.970 3.088 1.00 96.69 178 VAL A C 1
ATOM 1391 O O . VAL A 1 178 ? 5.307 9.035 2.470 1.00 96.69 178 VAL A O 1
ATOM 1394 N N . TYR A 1 179 ? 5.221 6.783 2.497 1.00 96.94 179 TYR A N 1
ATOM 1395 C CA . TYR A 1 179 ? 5.206 6.561 1.058 1.00 96.94 179 TYR A CA 1
ATOM 1396 C C . TYR A 1 179 ? 3.814 6.137 0.618 1.00 96.94 179 TYR A C 1
ATOM 1398 O O . TYR A 1 179 ? 3.176 5.282 1.233 1.00 96.94 179 TYR A O 1
ATOM 1406 N N . ARG A 1 180 ? 3.314 6.718 -0.469 1.00 96.31 180 ARG A N 1
ATOM 1407 C CA . ARG A 1 180 ? 1.981 6.376 -0.970 1.00 96.31 180 ARG A CA 1
ATOM 1408 C C . ARG A 1 180 ? 2.048 5.149 -1.868 1.00 96.31 180 ARG A C 1
ATOM 1410 O O . ARG A 1 180 ? 2.887 5.078 -2.763 1.00 96.31 180 ARG A O 1
ATOM 1417 N N . GLY A 1 181 ? 1.109 4.230 -1.688 1.00 97.00 181 GLY A N 1
ATOM 1418 C CA . GLY A 1 181 ? 0.927 3.088 -2.571 1.00 97.00 181 GLY A CA 1
ATOM 1419 C C . GLY A 1 181 ? -0.459 3.032 -3.208 1.00 97.00 181 GLY A C 1
ATOM 1420 O O . GLY A 1 181 ? -1.416 3.684 -2.777 1.00 97.00 181 GLY A O 1
ATOM 1421 N N . PHE A 1 182 ? -0.557 2.218 -4.253 1.00 97.44 182 PHE A N 1
ATOM 1422 C CA . PHE A 1 182 ? -1.726 2.101 -5.119 1.00 97.44 182 PHE A CA 1
ATOM 1423 C C . PHE A 1 182 ? -2.029 0.633 -5.424 1.00 97.44 182 PHE A C 1
ATOM 1425 O O . PHE A 1 182 ? -1.128 -0.209 -5.419 1.00 97.44 182 PHE A O 1
ATOM 1432 N N . CYS A 1 183 ? -3.292 0.342 -5.743 1.00 98.44 183 CYS A N 1
ATOM 1433 C CA . CYS A 1 183 ? -3.637 -0.814 -6.562 1.00 98.44 183 CYS A CA 1
ATOM 1434 C C . CYS A 1 183 ? -3.339 -0.481 -8.029 1.00 98.44 183 CYS A C 1
ATOM 1436 O O . CYS A 1 183 ? -3.881 0.490 -8.556 1.00 98.44 183 CYS A O 1
ATOM 1438 N N . ALA A 1 184 ? -2.478 -1.258 -8.684 1.00 98.25 184 ALA A N 1
ATOM 1439 C CA . ALA A 1 184 ? -2.037 -1.003 -10.062 1.00 98.25 184 ALA A CA 1
ATOM 1440 C C . ALA A 1 184 ? -2.605 -1.993 -11.105 1.00 98.25 184 ALA A C 1
ATOM 1442 O O . ALA A 1 184 ? -2.088 -2.070 -12.218 1.00 98.25 184 ALA A O 1
ATOM 1443 N N . GLU A 1 185 ? -3.658 -2.736 -10.751 1.00 98.44 185 GLU A N 1
ATOM 1444 C CA . GLU A 1 185 ? -4.428 -3.603 -11.654 1.00 98.44 185 GLU A CA 1
ATOM 1445 C C . GLU A 1 185 ? -5.922 -3.356 -11.447 1.00 98.44 185 GLU A C 1
ATOM 1447 O O . GLU A 1 185 ? -6.371 -3.220 -10.307 1.00 98.44 185 GLU A O 1
ATOM 1452 N N . TYR A 1 186 ? -6.694 -3.258 -12.533 1.00 98.38 186 TYR A N 1
ATOM 1453 C CA . TYR A 1 186 ? -8.105 -2.897 -12.438 1.00 98.38 186 TYR A CA 1
ATOM 1454 C C . TYR A 1 186 ? -8.899 -4.001 -11.732 1.00 98.38 186 TYR A C 1
ATOM 1456 O O . TYR A 1 186 ? -9.254 -5.017 -12.327 1.00 98.38 186 TYR A O 1
ATOM 1464 N N . CYS A 1 187 ? -9.236 -3.755 -10.469 1.00 98.12 187 CYS A N 1
ATOM 1465 C CA . CYS A 1 187 ? -9.913 -4.717 -9.610 1.00 98.12 187 CYS A CA 1
ATOM 1466 C C . CYS A 1 187 ? -11.409 -4.430 -9.427 1.00 98.12 187 CYS A C 1
ATOM 1468 O O . CYS A 1 187 ? -12.050 -5.060 -8.600 1.00 98.12 187 CYS A O 1
ATOM 1470 N N . GLY A 1 188 ? -11.997 -3.482 -10.167 1.00 98.00 188 GLY A N 1
ATOM 1471 C CA . GLY A 1 188 ? -13.432 -3.174 -10.113 1.00 98.00 188 GLY A CA 1
ATOM 1472 C C . GLY A 1 188 ? -13.748 -1.697 -9.878 1.00 98.00 188 GLY A C 1
ATOM 1473 O O . GLY A 1 188 ? -12.922 -0.817 -10.109 1.00 98.00 188 GLY A O 1
ATOM 1474 N N . ILE A 1 189 ? -14.985 -1.408 -9.468 1.00 97.31 189 ILE A N 1
ATOM 1475 C CA . ILE A 1 189 ? -15.530 -0.041 -9.468 1.00 97.31 189 ILE A CA 1
ATOM 1476 C C . ILE A 1 189 ? -14.773 0.928 -8.547 1.00 97.31 189 ILE A C 1
ATOM 1478 O O . ILE A 1 189 ? -14.524 2.059 -8.959 1.00 97.31 189 ILE A O 1
ATOM 1482 N N . ALA A 1 190 ? -14.326 0.474 -7.372 1.00 97.81 190 ALA A N 1
ATOM 1483 C CA . ALA A 1 190 ? -13.571 1.293 -6.423 1.00 97.81 190 ALA A CA 1
ATOM 1484 C C . ALA A 1 190 ? -12.045 1.134 -6.564 1.00 97.81 190 ALA A C 1
ATOM 1486 O O . ALA A 1 190 ? -11.295 1.480 -5.652 1.00 97.81 190 ALA A O 1
ATOM 1487 N N . HIS A 1 191 ? -11.564 0.636 -7.711 1.00 98.31 191 HIS A N 1
ATOM 1488 C CA . HIS A 1 191 ? -10.139 0.414 -7.978 1.00 98.31 191 HIS A CA 1
ATOM 1489 C C . HIS A 1 191 ? -9.274 1.653 -7.681 1.00 98.31 191 HIS A C 1
ATOM 1491 O O . HIS A 1 191 ? -8.284 1.565 -6.961 1.00 98.31 191 HIS A O 1
ATOM 1497 N N . ALA A 1 192 ? -9.686 2.834 -8.156 1.00 96.94 192 ALA A N 1
ATOM 1498 C CA . ALA A 1 192 ? -8.945 4.083 -7.942 1.00 96.94 192 ALA A CA 1
ATOM 1499 C C . ALA A 1 192 ? -8.923 4.552 -6.470 1.00 96.94 192 ALA A C 1
ATOM 1501 O O . ALA A 1 192 ? -8.156 5.445 -6.114 1.00 96.94 192 ALA A O 1
ATOM 1502 N N . GLN A 1 193 ? -9.771 3.964 -5.626 1.00 97.56 193 GLN A N 1
ATOM 1503 C CA . GLN A 1 193 ? -9.896 4.244 -4.196 1.00 97.56 193 GLN A CA 1
ATOM 1504 C C . GLN A 1 193 ? -9.237 3.150 -3.342 1.00 97.56 193 GLN A C 1
ATOM 1506 O O . GLN A 1 193 ? -9.353 3.173 -2.121 1.00 97.56 193 GLN A O 1
ATOM 1511 N N . MET A 1 194 ? -8.563 2.176 -3.957 1.00 98.25 194 MET A N 1
ATOM 1512 C CA . MET A 1 194 ? -7.808 1.129 -3.271 1.00 98.25 194 MET A CA 1
ATOM 1513 C C . MET A 1 194 ? -6.353 1.575 -3.082 1.00 98.25 194 MET A C 1
ATOM 1515 O O . MET A 1 194 ? -5.434 1.101 -3.755 1.00 98.25 194 MET A O 1
ATOM 1519 N N . LEU A 1 195 ? -6.150 2.548 -2.196 1.00 97.56 195 LEU A N 1
ATOM 1520 C CA . LEU A 1 195 ? -4.832 3.089 -1.876 1.00 97.56 195 LEU A CA 1
ATOM 1521 C C . LEU A 1 195 ? -4.249 2.377 -0.651 1.00 97.56 195 LEU A C 1
ATOM 1523 O O . LEU A 1 195 ? -4.921 1.590 0.012 1.00 97.56 195 LEU A O 1
ATOM 1527 N N . LYS A 1 196 ? -2.979 2.646 -0.375 1.00 97.06 196 LYS A N 1
ATOM 1528 C CA . LYS A 1 196 ? -2.291 2.251 0.857 1.00 97.06 196 LYS A CA 1
ATOM 1529 C C . LYS A 1 196 ? -1.250 3.302 1.208 1.00 97.06 196 LYS A C 1
ATOM 1531 O O . LYS A 1 196 ? -0.872 4.107 0.348 1.00 97.06 196 LYS A O 1
ATOM 1536 N N . ILE A 1 197 ? -0.750 3.257 2.430 1.00 97.69 197 ILE A N 1
ATOM 1537 C CA . ILE A 1 197 ? 0.497 3.936 2.777 1.00 97.69 197 ILE A CA 1
ATOM 1538 C C . ILE A 1 197 ? 1.507 2.918 3.286 1.00 97.69 197 ILE A C 1
ATOM 1540 O O . ILE A 1 197 ? 1.134 1.902 3.868 1.00 97.69 197 ILE A O 1
ATOM 1544 N N . VAL A 1 198 ? 2.779 3.194 3.032 1.00 98.38 198 VAL A N 1
ATOM 1545 C CA . VAL A 1 198 ? 3.899 2.514 3.668 1.00 98.38 198 VAL A CA 1
ATOM 1546 C C . VAL A 1 198 ? 4.544 3.495 4.630 1.00 98.38 198 VAL A C 1
ATOM 1548 O O . VAL A 1 198 ? 4.941 4.584 4.218 1.00 98.38 198 VAL A O 1
ATOM 1551 N N . VAL A 1 199 ? 4.627 3.128 5.901 1.00 98.38 199 VAL A N 1
ATOM 1552 C CA . VAL A 1 199 ? 5.237 3.934 6.955 1.00 98.38 199 VAL A CA 1
ATOM 1553 C C . VAL A 1 199 ? 6.606 3.334 7.255 1.00 98.38 199 VAL A C 1
ATOM 1555 O O . VAL A 1 199 ? 6.714 2.315 7.929 1.00 98.38 199 VAL A O 1
ATOM 1558 N N . ALA A 1 200 ? 7.661 3.942 6.717 1.00 98.38 200 ALA A N 1
ATOM 1559 C CA . ALA A 1 200 ? 9.022 3.530 7.023 1.00 98.38 200 ALA A CA 1
ATOM 1560 C C . ALA A 1 200 ? 9.491 4.208 8.310 1.00 98.38 200 ALA A C 1
ATOM 1562 O O . ALA A 1 200 ? 9.442 5.438 8.432 1.00 98.38 200 ALA A O 1
ATOM 1563 N N . GLN A 1 201 ? 9.952 3.409 9.260 1.00 98.25 201 GLN A N 1
ATOM 1564 C CA . GLN A 1 201 ? 10.382 3.851 10.580 1.00 98.25 201 GLN A CA 1
ATOM 1565 C C . GLN A 1 201 ? 11.814 3.398 10.837 1.00 98.25 201 GLN A C 1
ATOM 1567 O O . GLN A 1 201 ? 12.255 2.378 10.322 1.00 98.25 201 GLN A O 1
ATOM 1572 N N . GLU A 1 202 ? 12.538 4.128 11.683 1.00 98.19 202 GLU A N 1
ATOM 1573 C CA . GLU A 1 202 ? 13.807 3.617 12.210 1.00 98.19 202 GLU A CA 1
ATOM 1574 C C . GLU A 1 202 ? 13.583 2.254 12.893 1.00 98.19 202 GLU A C 1
ATOM 1576 O O . GLU A 1 202 ? 12.563 2.106 13.574 1.00 98.19 202 GLU A O 1
ATOM 1581 N N . PRO A 1 203 ? 14.511 1.281 12.789 1.00 97.62 203 PRO A N 1
ATOM 1582 C CA . PRO A 1 203 ? 14.280 -0.094 13.247 1.00 97.62 203 PRO A CA 1
ATOM 1583 C C . PRO A 1 203 ? 13.737 -0.206 14.677 1.00 97.62 203 PRO A C 1
ATOM 1585 O O . PRO A 1 203 ? 12.734 -0.864 14.905 1.00 97.62 203 PRO A O 1
ATOM 1588 N N . ALA A 1 204 ? 14.304 0.540 15.630 1.00 98.00 204 ALA A N 1
ATOM 1589 C CA . ALA A 1 204 ? 13.833 0.519 17.018 1.00 98.00 204 ALA A CA 1
ATOM 1590 C C . ALA A 1 204 ? 12.407 1.078 17.202 1.00 98.00 204 ALA A C 1
ATOM 1592 O O . ALA A 1 204 ? 11.711 0.693 18.136 1.00 98.00 204 ALA A O 1
ATOM 1593 N N . ALA A 1 205 ? 11.982 2.013 16.346 1.00 98.25 205 ALA A N 1
ATOM 1594 C CA . ALA A 1 205 ? 10.623 2.547 16.364 1.00 98.25 205 ALA A CA 1
ATOM 1595 C C . ALA A 1 205 ? 9.635 1.597 15.674 1.00 98.25 205 ALA A C 1
ATOM 1597 O O . ALA A 1 205 ? 8.486 1.526 16.097 1.00 98.25 205 ALA A O 1
ATOM 1598 N N . PHE A 1 206 ? 10.080 0.868 14.645 1.00 98.25 206 PHE A N 1
ATOM 1599 C CA . PHE A 1 206 ? 9.308 -0.221 14.051 1.00 98.25 206 PHE A CA 1
ATOM 1600 C C . PHE A 1 206 ? 9.088 -1.355 15.061 1.00 98.25 206 PHE A C 1
ATOM 1602 O O . PHE A 1 206 ? 7.950 -1.767 15.250 1.00 98.25 206 PHE A O 1
ATOM 1609 N N . ASP A 1 207 ? 10.139 -1.798 15.757 1.00 97.44 207 ASP A N 1
ATOM 1610 C CA . ASP A 1 207 ? 10.039 -2.858 16.768 1.00 97.44 207 ASP A CA 1
ATOM 1611 C C . ASP A 1 207 ? 9.070 -2.463 17.892 1.00 97.44 207 ASP A C 1
A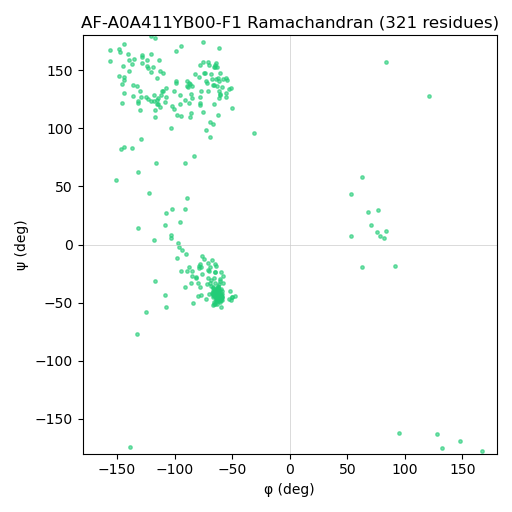TOM 1613 O O . ASP A 1 207 ? 8.186 -3.234 18.251 1.00 97.44 207 ASP A O 1
ATOM 1617 N N . ALA A 1 208 ? 9.183 -1.227 18.399 1.00 97.62 208 ALA A N 1
ATOM 1618 C CA . ALA A 1 208 ? 8.267 -0.703 19.411 1.00 97.62 208 ALA A CA 1
ATOM 1619 C C . ALA A 1 208 ? 6.817 -0.638 18.905 1.00 97.62 208 ALA A C 1
ATOM 1621 O O . ALA A 1 208 ? 5.905 -1.041 19.619 1.00 97.62 208 ALA A O 1
ATOM 1622 N N . TRP A 1 209 ? 6.609 -0.181 17.667 1.00 97.56 209 TRP A N 1
ATOM 1623 C CA . TRP A 1 209 ? 5.285 -0.167 17.048 1.00 97.56 209 TRP A CA 1
ATOM 1624 C C . TRP A 1 209 ? 4.720 -1.585 16.911 1.00 97.56 209 TRP A C 1
ATOM 1626 O O . TRP A 1 209 ? 3.570 -1.817 17.267 1.00 97.56 209 TRP A O 1
ATOM 1636 N N . LEU A 1 210 ? 5.515 -2.552 16.449 1.00 97.12 210 LEU A N 1
ATOM 1637 C CA . LEU A 1 210 ? 5.066 -3.933 16.285 1.00 97.12 210 LEU A CA 1
ATOM 1638 C C . LEU A 1 210 ? 4.716 -4.571 17.639 1.00 97.12 210 LEU A C 1
ATOM 1640 O O . LEU A 1 210 ? 3.716 -5.278 17.738 1.00 97.12 210 LEU A O 1
ATOM 1644 N N . ASP A 1 211 ? 5.497 -4.293 18.686 1.00 95.75 211 ASP A N 1
ATOM 1645 C CA . ASP A 1 211 ? 5.196 -4.694 20.064 1.00 95.75 211 ASP A CA 1
ATOM 1646 C C . ASP A 1 211 ? 3.870 -4.091 20.560 1.00 95.75 211 ASP A C 1
ATOM 1648 O O . ASP A 1 211 ? 3.061 -4.811 21.147 1.00 95.75 211 ASP A O 1
ATOM 1652 N N . GLU A 1 212 ? 3.614 -2.808 20.291 1.00 95.12 212 GLU A N 1
ATOM 1653 C CA . GLU A 1 212 ? 2.346 -2.141 20.618 1.00 95.12 212 GLU A CA 1
ATOM 1654 C C . GLU A 1 212 ? 1.166 -2.788 19.879 1.00 95.12 212 GLU A C 1
ATOM 1656 O O . GLU A 1 212 ? 0.148 -3.098 20.494 1.00 95.12 212 GLU A O 1
ATOM 1661 N N . GLN A 1 213 ? 1.318 -3.104 18.588 1.00 95.31 213 GLN A N 1
ATOM 1662 C CA . GLN A 1 213 ? 0.245 -3.707 17.792 1.00 95.31 213 GLN A CA 1
ATOM 1663 C C . GLN A 1 213 ? -0.175 -5.112 18.254 1.00 95.31 213 GLN A C 1
ATOM 1665 O O . GLN A 1 213 ? -1.257 -5.576 17.874 1.00 95.31 213 GLN A O 1
ATOM 1670 N N . ARG A 1 214 ? 0.647 -5.795 19.064 1.00 94.31 214 ARG A N 1
ATOM 1671 C CA . ARG A 1 214 ? 0.311 -7.095 19.668 1.00 94.31 214 ARG A CA 1
ATOM 1672 C C . ARG A 1 214 ? -0.632 -6.979 20.867 1.00 94.31 214 ARG A C 1
ATOM 1674 O O . ARG A 1 214 ? -1.211 -7.991 21.261 1.00 94.31 214 ARG A O 1
ATOM 1681 N N . ALA A 1 215 ? -0.782 -5.793 21.457 1.00 93.44 215 ALA A N 1
ATOM 1682 C CA . ALA A 1 215 ? -1.643 -5.599 22.617 1.00 93.44 215 ALA A CA 1
ATOM 1683 C C . ALA A 1 215 ? -3.119 -5.894 22.295 1.00 93.44 215 ALA A C 1
ATOM 1685 O O . ALA A 1 215 ? -3.568 -5.801 21.151 1.00 93.44 215 ALA A O 1
ATOM 1686 N N . GLU A 1 216 ? -3.876 -6.298 23.313 1.00 93.94 216 GLU A N 1
ATOM 1687 C CA . GLU A 1 216 ? -5.337 -6.345 23.222 1.00 93.94 216 GLU A CA 1
ATOM 1688 C C . GLU A 1 216 ? -5.901 -4.922 23.208 1.00 93.94 216 GLU A C 1
ATOM 1690 O O . GLU A 1 216 ? -5.252 -3.990 23.692 1.00 93.94 216 GLU A O 1
ATOM 1695 N N . ALA A 1 217 ? -7.113 -4.762 22.674 1.00 93.69 217 ALA A N 1
ATOM 1696 C CA . ALA A 1 217 ? -7.803 -3.484 22.722 1.00 93.69 217 ALA A CA 1
ATOM 1697 C C . ALA A 1 217 ? -7.974 -3.013 24.180 1.00 93.69 217 ALA A C 1
ATOM 1699 O O . ALA A 1 217 ? -8.232 -3.834 25.068 1.00 93.69 217 ALA A O 1
ATOM 1700 N N . PRO A 1 218 ? -7.841 -1.704 24.453 1.00 93.62 218 PRO A N 1
ATOM 1701 C CA . PRO A 1 218 ? -8.030 -1.183 25.798 1.00 93.62 218 PRO A CA 1
ATOM 1702 C C . PRO A 1 218 ? -9.471 -1.403 26.277 1.00 93.62 218 PRO A C 1
ATOM 1704 O O . PRO A 1 218 ? -10.427 -1.150 25.544 1.00 93.62 218 PRO A O 1
ATOM 1707 N N . GLU A 1 219 ? -9.629 -1.833 27.534 1.00 94.19 219 GLU A N 1
ATOM 1708 C CA . GLU A 1 219 ? -10.949 -1.919 28.168 1.00 94.19 219 GLU A CA 1
ATOM 1709 C C . GLU A 1 219 ? -11.595 -0.520 28.248 1.00 94.19 219 GLU A C 1
ATOM 1711 O O . GLU A 1 219 ? -10.902 0.453 28.579 1.00 94.19 219 GLU A O 1
ATOM 1716 N N . PRO A 1 220 ? -12.917 -0.389 28.024 1.00 96.06 220 PRO A N 1
ATOM 1717 C CA . PRO A 1 220 ? -13.580 0.902 28.130 1.00 96.06 220 PRO A CA 1
ATOM 1718 C C . PRO A 1 220 ? -13.463 1.518 29.527 1.00 96.06 220 PRO A C 1
ATOM 1720 O O . PRO A 1 220 ? -13.828 0.925 30.544 1.00 96.06 220 PRO A O 1
ATOM 1723 N N . ASP A 1 221 ? -13.018 2.768 29.573 1.00 95.69 221 ASP A N 1
ATOM 1724 C CA . ASP A 1 221 ? -12.788 3.530 30.801 1.00 95.69 221 ASP A CA 1
ATOM 1725 C C . ASP A 1 221 ? -13.949 4.470 31.179 1.00 95.69 221 ASP A C 1
ATOM 1727 O O . ASP A 1 221 ? -14.003 4.990 32.301 1.00 95.69 221 ASP A O 1
ATOM 1731 N N . THR A 1 222 ? -14.904 4.685 30.269 1.00 97.44 222 THR A N 1
ATOM 1732 C CA . THR A 1 222 ? -16.081 5.538 30.469 1.00 97.44 222 THR A CA 1
ATOM 1733 C C . THR A 1 222 ? -17.377 4.811 30.120 1.00 97.44 222 THR A C 1
ATOM 1735 O O . THR A 1 222 ? -17.396 3.833 29.380 1.00 97.44 222 THR A O 1
ATOM 1738 N N . GLU A 1 223 ? -18.505 5.327 30.617 1.00 97.62 223 GLU A N 1
ATOM 1739 C CA . GLU A 1 223 ? -19.828 4.801 30.256 1.00 97.62 223 GLU A CA 1
ATOM 1740 C C . GLU A 1 223 ? -20.106 4.933 28.748 1.00 97.62 223 GLU A C 1
ATOM 1742 O O . GLU A 1 223 ? -20.724 4.051 28.163 1.00 97.62 223 GLU A O 1
ATOM 1747 N N . LEU A 1 224 ? -19.608 5.997 28.106 1.00 98.00 224 LEU A N 1
ATOM 1748 C CA . LEU A 1 224 ? -19.796 6.220 26.672 1.00 98.00 224 LEU A CA 1
ATOM 1749 C C . LEU A 1 224 ? -18.989 5.222 25.829 1.00 98.00 224 LEU A C 1
ATOM 1751 O O . LEU A 1 224 ? -19.515 4.688 24.858 1.00 98.00 224 LEU A O 1
ATOM 1755 N N . THR A 1 225 ? -17.735 4.950 26.203 1.00 97.62 225 THR A N 1
ATOM 1756 C CA . THR A 1 225 ? -16.897 3.961 25.507 1.00 97.62 225 THR A CA 1
ATOM 1757 C C . THR A 1 225 ? -17.417 2.540 25.724 1.00 97.62 225 THR A C 1
ATOM 1759 O O . THR A 1 225 ? -17.446 1.768 24.774 1.00 97.62 225 THR A O 1
ATOM 1762 N N . ALA A 1 226 ? -17.948 2.221 26.911 1.00 98.00 226 ALA A N 1
ATOM 1763 C CA . ALA A 1 226 ? -18.594 0.930 27.171 1.00 98.00 226 ALA A CA 1
ATOM 1764 C C . ALA A 1 226 ? -19.883 0.740 26.350 1.00 98.00 226 ALA A C 1
ATOM 1766 O O . ALA A 1 226 ? -20.135 -0.333 25.810 1.00 98.00 226 ALA A O 1
ATOM 1767 N N . GLN A 1 227 ? -20.698 1.793 26.211 1.00 98.06 227 GLN A N 1
ATOM 1768 C CA . GLN A 1 227 ? -21.847 1.770 25.299 1.00 98.06 227 GLN A CA 1
ATOM 1769 C C . GLN A 1 227 ? -21.404 1.607 23.841 1.00 98.06 227 GLN A C 1
ATOM 1771 O O . GLN A 1 227 ? -22.069 0.918 23.076 1.00 98.06 227 GLN A O 1
ATOM 1776 N N . GLY A 1 228 ? -20.289 2.226 23.448 1.00 97.81 228 GLY A N 1
ATOM 1777 C CA . GLY A 1 228 ? -19.742 2.115 22.100 1.00 97.81 228 GLY A CA 1
ATOM 1778 C C . GLY A 1 228 ? -19.249 0.713 21.752 1.00 97.81 228 GLY A C 1
ATOM 1779 O O . GLY A 1 228 ? -19.537 0.241 20.654 1.00 97.81 228 GLY A O 1
ATOM 1780 N N . GLU A 1 229 ? -18.582 0.033 22.686 1.00 97.88 229 GLU A N 1
ATOM 1781 C CA . GLU A 1 229 ? -18.223 -1.386 22.552 1.00 97.88 229 GLU A CA 1
ATOM 1782 C C . GLU A 1 229 ? -19.480 -2.248 22.388 1.00 97.88 229 GLU A C 1
ATOM 1784 O O . GLU A 1 229 ? -19.577 -3.035 21.450 1.00 97.88 229 GLU A O 1
ATOM 1789 N N . GLN A 1 230 ? -20.506 -2.016 23.213 1.00 97.38 230 GLN A N 1
ATOM 1790 C CA . GLN A 1 230 ? -21.775 -2.725 23.073 1.00 97.38 230 GLN A CA 1
ATOM 1791 C C . GLN A 1 230 ? -22.434 -2.474 21.706 1.00 97.38 230 GLN A C 1
ATOM 1793 O O . GLN A 1 230 ? -22.957 -3.400 21.094 1.00 97.38 230 GLN A O 1
ATOM 1798 N N . VAL A 1 231 ? -22.385 -1.242 21.186 1.00 97.62 231 VAL A N 1
ATOM 1799 C CA . VAL A 1 231 ? -22.861 -0.952 19.825 1.00 97.62 231 VAL A CA 1
ATOM 1800 C C . VAL A 1 231 ? -22.034 -1.715 18.788 1.00 97.62 231 VAL A C 1
ATOM 1802 O O . VAL A 1 231 ? -22.618 -2.232 17.843 1.00 97.62 231 VAL A O 1
ATOM 1805 N N . PHE A 1 232 ? -20.713 -1.822 18.937 1.00 97.44 232 PHE A N 1
ATOM 1806 C CA . PHE A 1 232 ? -19.871 -2.601 18.024 1.00 97.44 232 PHE A CA 1
ATOM 1807 C C . PHE A 1 232 ? -20.270 -4.088 17.990 1.00 97.44 232 PHE A C 1
ATOM 1809 O O . PHE A 1 232 ? -20.398 -4.665 16.904 1.00 97.44 232 PHE A O 1
ATOM 1816 N N . GLU A 1 233 ? -20.520 -4.681 19.158 1.00 95.38 233 GLU A N 1
ATOM 1817 C CA . GLU A 1 233 ? -20.978 -6.067 19.292 1.00 95.38 233 GLU A CA 1
ATOM 1818 C C . GLU A 1 233 ? -22.394 -6.272 18.727 1.00 95.38 233 GLU A C 1
ATOM 1820 O O . GLU A 1 233 ? -22.652 -7.238 18.007 1.00 95.38 233 GLU A O 1
ATOM 1825 N N . ASP A 1 234 ? -23.315 -5.348 19.007 1.00 93.00 234 ASP A N 1
ATOM 1826 C CA . ASP A 1 234 ? -24.724 -5.484 18.629 1.00 93.00 234 ASP A CA 1
ATOM 1827 C C . ASP A 1 234 ? -24.993 -5.097 17.156 1.00 93.00 234 ASP A C 1
ATOM 1829 O O . ASP A 1 234 ? -25.927 -5.614 16.534 1.00 93.00 234 ASP A O 1
ATOM 1833 N N . ALA A 1 235 ? -24.207 -4.184 16.570 1.00 82.62 235 ALA A N 1
ATOM 1834 C CA . ALA A 1 235 ? -24.481 -3.564 15.266 1.00 82.62 235 ALA A CA 1
ATOM 1835 C C . ALA A 1 235 ? -23.880 -4.300 14.053 1.00 82.62 235 ALA A C 1
ATOM 1837 O O . ALA A 1 235 ? -23.536 -3.660 13.057 1.00 82.62 235 ALA A O 1
ATOM 1838 N N . ALA A 1 236 ? -23.740 -5.629 14.111 1.00 89.25 236 ALA A N 1
ATOM 1839 C CA . ALA A 1 236 ? -23.147 -6.476 13.060 1.00 89.25 236 ALA A CA 1
ATOM 1840 C C . ALA A 1 236 ? -21.733 -6.050 12.595 1.00 89.25 236 ALA A C 1
ATOM 1842 O O . ALA A 1 236 ? -21.193 -6.612 11.642 1.00 89.25 236 ALA A O 1
ATOM 1843 N N . CYS A 1 237 ? -21.100 -5.077 13.263 1.00 96.31 237 CYS A N 1
ATOM 1844 C CA . CYS A 1 237 ? -19.726 -4.667 12.987 1.00 96.31 237 CYS A CA 1
ATOM 1845 C C . CYS A 1 237 ? -18.782 -5.822 13.319 1.00 96.31 237 CYS A C 1
ATOM 1847 O O . CYS A 1 237 ? -17.933 -6.172 12.497 1.00 96.31 237 CYS A O 1
ATOM 1849 N N . ILE A 1 238 ? -19.021 -6.468 14.464 1.00 96.06 238 ILE A N 1
ATOM 1850 C CA . ILE A 1 238 ? -18.301 -7.656 14.925 1.00 96.06 238 ILE A CA 1
ATOM 1851 C C . ILE A 1 238 ? -18.395 -8.848 13.961 1.00 96.06 238 ILE A C 1
ATOM 1853 O O . ILE A 1 238 ? -17.503 -9.681 13.944 1.00 96.06 238 ILE A O 1
ATOM 1857 N N . ASP A 1 239 ? -19.417 -8.935 13.103 1.00 95.06 239 ASP A N 1
ATOM 1858 C CA . ASP A 1 239 ? -19.525 -10.046 12.144 1.00 95.06 239 ASP A CA 1
ATOM 1859 C C . ASP A 1 239 ? -18.457 -9.968 11.037 1.00 95.06 239 ASP A C 1
ATOM 1861 O O . ASP A 1 239 ? -18.143 -10.971 10.394 1.00 95.06 239 ASP A O 1
ATOM 1865 N N . CYS A 1 240 ? -17.916 -8.771 10.783 1.00 96.94 240 CYS A N 1
ATOM 1866 C CA . CYS A 1 240 ? -16.944 -8.523 9.716 1.00 96.94 240 CYS A CA 1
ATOM 1867 C C . CYS A 1 240 ? -15.585 -8.051 10.238 1.00 96.94 240 CYS A C 1
ATOM 1869 O O . CYS A 1 240 ? -14.570 -8.313 9.597 1.00 96.94 240 CYS A O 1
ATOM 1871 N N . HIS A 1 241 ? -15.563 -7.334 11.358 1.00 97.81 241 HIS A N 1
ATOM 1872 C CA . HIS A 1 241 ? -14.374 -6.698 11.907 1.00 97.81 241 HIS A CA 1
ATOM 1873 C C . HIS A 1 241 ? -13.941 -7.381 13.198 1.00 97.81 241 HIS A C 1
ATOM 1875 O O . HIS A 1 241 ? -14.756 -7.584 14.093 1.00 97.81 241 HIS A O 1
ATOM 1881 N N . ALA A 1 242 ? -12.652 -7.691 13.298 1.00 96.56 242 ALA A N 1
ATOM 1882 C CA . ALA A 1 242 ? -12.048 -8.174 14.530 1.00 96.56 242 ALA A CA 1
ATOM 1883 C C . ALA A 1 242 ? -11.533 -7.009 15.387 1.00 96.56 242 ALA A C 1
ATOM 1885 O O . ALA A 1 242 ? -10.981 -6.035 14.864 1.00 96.56 242 ALA A O 1
ATOM 1886 N N . ILE A 1 243 ? -11.715 -7.137 16.702 1.00 97.06 243 ILE A N 1
ATOM 1887 C CA . ILE A 1 243 ? -11.044 -6.350 17.739 1.00 97.06 243 ILE A CA 1
ATOM 1888 C C . ILE A 1 243 ? -10.488 -7.345 18.759 1.00 97.06 243 ILE A C 1
ATOM 1890 O O . ILE A 1 243 ? -11.240 -8.073 19.417 1.00 97.06 243 ILE A O 1
ATOM 1894 N N . ARG A 1 244 ? -9.159 -7.401 18.885 1.00 94.69 244 ARG A N 1
ATOM 1895 C CA . ARG A 1 244 ? -8.479 -8.330 19.796 1.00 94.69 244 ARG A CA 1
ATOM 1896 C C . ARG A 1 244 ? -8.904 -8.074 21.243 1.00 94.69 244 ARG A C 1
ATOM 1898 O O . ARG A 1 244 ? -8.841 -6.944 21.711 1.00 94.69 244 ARG A O 1
ATOM 1905 N N . GLY A 1 245 ? -9.304 -9.132 21.945 1.00 93.69 245 GLY A N 1
ATOM 1906 C CA . GLY A 1 245 ? -9.837 -9.058 23.312 1.00 93.69 245 GLY A CA 1
ATOM 1907 C C . GLY A 1 245 ? -11.363 -8.918 23.387 1.00 93.69 245 GLY A C 1
ATOM 1908 O O . GLY A 1 245 ? -11.943 -9.282 24.405 1.00 93.69 245 GLY A O 1
ATOM 1909 N N . VAL A 1 246 ? -12.021 -8.498 22.299 1.00 94.62 246 VAL A N 1
ATOM 1910 C CA . VAL A 1 246 ? -13.482 -8.294 22.238 1.00 94.62 246 VAL A CA 1
ATOM 1911 C C . VAL A 1 246 ? -14.150 -9.384 21.401 1.00 94.62 246 VAL A C 1
ATOM 1913 O O . VAL A 1 246 ? -15.021 -10.106 21.882 1.00 94.62 246 VAL A O 1
ATOM 1916 N N . GLY A 1 247 ? -13.689 -9.582 20.164 1.00 94.06 247 GLY A N 1
ATOM 1917 C CA . GLY A 1 247 ? -14.178 -10.642 19.283 1.00 94.06 247 GLY A CA 1
ATOM 1918 C C . GLY A 1 247 ? -14.151 -10.268 17.804 1.00 94.06 247 GLY A C 1
ATOM 1919 O O . GLY A 1 247 ? -13.558 -9.267 17.405 1.00 94.06 247 GLY A O 1
ATOM 1920 N N . GLY A 1 248 ? -14.795 -11.102 16.989 1.00 93.88 248 GLY A N 1
ATOM 1921 C CA . GLY A 1 248 ? -14.931 -10.930 15.544 1.00 93.88 248 GLY A CA 1
ATOM 1922 C C . GLY A 1 248 ? -14.602 -12.200 14.758 1.00 93.88 248 GLY A C 1
ATOM 1923 O O . GLY A 1 248 ? -14.395 -13.256 15.364 1.00 93.88 248 GLY A O 1
ATOM 1924 N N . PRO A 1 249 ? -14.592 -12.142 13.415 1.00 93.88 249 PRO A N 1
ATOM 1925 C CA . PRO A 1 249 ? -14.200 -13.278 12.596 1.00 93.88 249 PRO A CA 1
ATOM 1926 C C . PRO A 1 249 ? -12.712 -13.592 12.772 1.00 93.88 249 PRO A C 1
ATOM 1928 O O . PRO A 1 249 ? -11.875 -12.695 12.839 1.00 93.88 249 PRO A O 1
ATOM 1931 N N . GLU A 1 250 ? -12.390 -14.884 12.783 1.00 90.38 250 GLU A N 1
ATOM 1932 C CA . GLU A 1 250 ? -11.010 -15.355 12.691 1.00 90.38 250 GLU A CA 1
ATOM 1933 C C . GLU A 1 250 ? -10.377 -14.886 11.368 1.00 90.38 250 GLU A C 1
ATOM 1935 O O . GLU A 1 250 ? -11.066 -14.809 10.344 1.00 90.38 250 GLU A O 1
ATOM 1940 N N . PRO A 1 251 ? -9.065 -14.613 11.344 1.00 88.56 251 PRO A N 1
ATOM 1941 C CA . PRO A 1 251 ? -8.399 -14.111 10.148 1.00 88.56 251 PRO A CA 1
ATOM 1942 C C . PRO A 1 251 ? -8.303 -15.146 9.016 1.00 88.56 251 PRO A C 1
ATOM 1944 O O . PRO A 1 251 ? -8.129 -14.771 7.861 1.00 88.56 251 PRO A O 1
ATOM 1947 N N . GLY A 1 252 ? -8.441 -16.441 9.302 1.00 91.19 252 GLY A N 1
ATOM 1948 C CA . GLY A 1 252 ? -8.342 -17.517 8.308 1.00 91.19 252 GLY A CA 1
ATOM 1949 C C . GLY A 1 252 ? -6.902 -17.958 8.018 1.00 91.19 252 GLY A C 1
ATOM 1950 O O . GLY A 1 252 ? -5.944 -17.216 8.255 1.00 91.19 252 GLY A O 1
ATOM 1951 N N . ASP A 1 253 ? -6.753 -19.188 7.522 1.00 92.75 253 ASP A N 1
ATOM 1952 C CA . ASP A 1 253 ? -5.468 -19.800 7.172 1.00 92.75 253 ASP A CA 1
ATOM 1953 C C . ASP A 1 253 ? -5.040 -19.443 5.733 1.00 92.75 253 ASP A C 1
ATOM 1955 O O . ASP A 1 253 ? -5.587 -19.947 4.744 1.00 92.75 253 ASP A O 1
ATOM 1959 N N . LEU A 1 254 ? -3.992 -18.617 5.611 1.00 93.88 254 LEU A N 1
ATOM 1960 C CA . LEU A 1 254 ? -3.418 -18.224 4.317 1.00 93.88 254 LEU A CA 1
ATOM 1961 C C . LEU A 1 254 ? -2.942 -19.428 3.484 1.00 93.88 254 LEU A C 1
ATOM 1963 O O . LEU A 1 254 ? -2.916 -19.351 2.254 1.00 93.88 254 LEU A O 1
ATOM 1967 N N . THR A 1 255 ? -2.568 -20.544 4.118 1.00 89.50 255 THR A N 1
ATOM 1968 C CA . THR A 1 255 ? -2.106 -21.757 3.424 1.00 89.50 255 THR A CA 1
ATOM 1969 C C . THR A 1 255 ? -3.250 -22.550 2.792 1.00 89.50 255 THR A C 1
ATOM 1971 O O . THR A 1 255 ? -3.037 -23.234 1.785 1.00 89.50 255 THR A O 1
ATOM 1974 N N . GLU A 1 256 ? -4.466 -22.407 3.321 1.00 91.62 256 GLU A N 1
ATOM 1975 C CA . GLU A 1 256 ? -5.692 -22.986 2.763 1.00 91.62 256 GLU A CA 1
ATOM 1976 C C . GLU A 1 256 ? -6.431 -22.011 1.826 1.00 91.62 256 GLU A C 1
ATOM 1978 O O . GLU A 1 256 ? -7.384 -22.397 1.145 1.00 91.62 256 GLU A O 1
ATOM 1983 N N . GLY A 1 257 ? -5.941 -20.771 1.708 1.00 91.06 257 GLY A N 1
ATOM 1984 C CA . GLY A 1 257 ? -6.563 -19.719 0.904 1.00 91.06 257 GLY A CA 1
ATOM 1985 C C . GLY A 1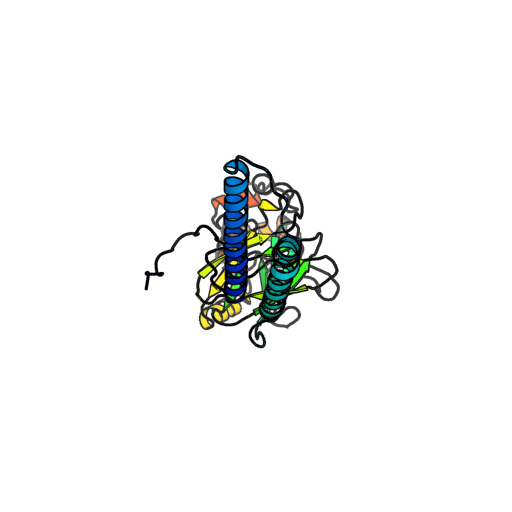 257 ? -7.794 -19.111 1.576 1.00 91.06 257 GLY A C 1
ATOM 1986 O O . GLY A 1 257 ? -8.724 -18.691 0.883 1.00 91.06 257 GLY A O 1
ATOM 1987 N N . GLU A 1 258 ? -7.809 -19.098 2.907 1.00 93.38 258 GLU A N 1
ATOM 1988 C CA . GLU A 1 258 ? -8.811 -18.430 3.730 1.00 93.38 258 GLU A CA 1
ATOM 1989 C C . GLU A 1 258 ? -8.269 -17.073 4.207 1.00 93.38 258 GLU A C 1
ATOM 1991 O O . GLU A 1 258 ? -7.089 -16.937 4.528 1.00 93.38 258 GLU A O 1
ATOM 1996 N N . PHE A 1 259 ? -9.127 -16.052 4.225 1.00 93.44 259 PHE A N 1
ATOM 1997 C CA . PHE A 1 259 ? -8.730 -14.661 4.462 1.00 93.44 259 PHE A CA 1
ATOM 1998 C C . PHE A 1 259 ? -9.753 -13.934 5.338 1.00 93.44 259 PHE A C 1
ATOM 2000 O O . PHE A 1 259 ? -10.903 -14.377 5.443 1.00 93.44 259 PHE A O 1
ATOM 2007 N N . GLY A 1 260 ? -9.365 -12.784 5.897 1.00 90.94 260 GLY A N 1
ATOM 2008 C CA . GLY A 1 260 ? -10.244 -11.956 6.710 1.00 90.94 260 GLY A CA 1
ATOM 2009 C C . GLY A 1 260 ? -11.400 -11.361 5.904 1.00 90.94 260 GLY A C 1
ATOM 2010 O O . GLY A 1 260 ? -11.328 -11.146 4.689 1.00 90.94 260 GLY A O 1
ATOM 2011 N N . VAL A 1 261 ? -12.509 -11.097 6.593 1.00 94.31 261 VAL A N 1
ATOM 2012 C CA . VAL A 1 261 ? -13.725 -10.543 5.975 1.00 94.31 261 VAL A CA 1
ATOM 2013 C C . VAL A 1 261 ? -13.633 -9.022 5.870 1.00 94.31 261 VAL A C 1
ATOM 2015 O O . VAL A 1 261 ? -13.865 -8.445 4.804 1.00 94.31 261 VAL A O 1
ATOM 2018 N N . GLY A 1 262 ? -13.291 -8.373 6.979 1.00 96.00 262 GLY A N 1
ATOM 2019 C CA . GLY A 1 262 ? -13.109 -6.936 7.084 1.00 96.00 262 GLY A CA 1
ATOM 2020 C C . GLY A 1 262 ? -11.758 -6.579 7.709 1.00 96.00 262 GLY A C 1
ATOM 2021 O O . GLY A 1 262 ? -11.122 -7.419 8.341 1.00 96.00 262 GLY A O 1
ATOM 2022 N N . PRO A 1 263 ? -11.317 -5.320 7.547 1.00 97.25 263 PRO A N 1
ATOM 2023 C CA . PRO A 1 263 ? -10.141 -4.796 8.230 1.00 97.25 263 PRO A CA 1
ATOM 2024 C C . PRO A 1 263 ? -10.188 -5.037 9.743 1.00 97.25 263 PRO A C 1
ATOM 2026 O O . PRO A 1 263 ? -11.199 -4.715 10.366 1.00 97.25 263 PRO A O 1
ATOM 2029 N N . ASP A 1 264 ? -9.087 -5.490 10.340 1.00 97.00 264 ASP A N 1
ATOM 2030 C CA . ASP A 1 264 ? -8.910 -5.450 11.798 1.00 97.00 264 ASP A CA 1
ATOM 2031 C C . ASP A 1 264 ? -9.129 -4.010 12.307 1.00 97.00 264 ASP A C 1
ATOM 2033 O O . ASP A 1 264 ? -8.773 -3.052 11.608 1.00 97.00 264 ASP A O 1
ATOM 2037 N N . LEU A 1 265 ? -9.756 -3.823 13.468 1.00 97.38 265 LEU A N 1
ATOM 2038 C CA . LEU A 1 265 ? -10.010 -2.502 14.059 1.00 97.38 265 LEU A CA 1
ATOM 2039 C C . LEU A 1 265 ? -9.330 -2.305 15.420 1.00 97.38 265 LEU A C 1
ATOM 2041 O O . LEU A 1 265 ? -9.499 -1.239 16.003 1.00 97.38 265 LEU A O 1
ATOM 2045 N N . THR A 1 266 ? -8.542 -3.276 15.893 1.00 96.88 266 THR A N 1
ATOM 2046 C CA . THR A 1 266 ? -7.928 -3.294 17.233 1.00 96.88 266 THR A CA 1
ATOM 2047 C C . THR A 1 266 ? -7.159 -2.014 17.547 1.00 96.88 266 THR A C 1
ATOM 2049 O O . THR A 1 266 ? -7.272 -1.504 18.651 1.00 96.88 266 THR A O 1
ATOM 2052 N N . ASN A 1 267 ? -6.444 -1.477 16.554 1.00 96.31 267 ASN A N 1
ATOM 2053 C CA . ASN A 1 267 ? -5.642 -0.254 16.661 1.00 96.31 267 ASN A CA 1
ATOM 2054 C C . ASN A 1 267 ? -6.107 0.791 15.628 1.00 96.31 267 ASN A C 1
ATOM 2056 O O . ASN A 1 267 ? -5.326 1.352 14.856 1.00 96.31 267 ASN A O 1
ATOM 2060 N N . LEU A 1 268 ? -7.425 0.974 15.487 1.00 97.31 268 LEU A N 1
ATOM 2061 C CA . LEU A 1 268 ? -7.997 1.875 14.483 1.00 97.31 268 LEU A CA 1
ATOM 2062 C C . LEU A 1 268 ? -7.563 3.334 14.690 1.00 97.31 268 LEU A C 1
ATOM 2064 O O . LEU A 1 268 ? -7.337 4.031 13.700 1.00 97.31 268 LEU A O 1
ATOM 2068 N N . ALA A 1 269 ? -7.466 3.807 15.931 1.00 96.44 269 ALA A N 1
ATOM 2069 C CA . ALA A 1 269 ? -7.176 5.200 16.256 1.00 96.44 269 ALA A CA 1
ATOM 2070 C C . ALA A 1 269 ? -5.723 5.592 15.940 1.00 96.44 269 ALA A C 1
ATOM 2072 O O . ALA A 1 269 ? -5.476 6.738 15.560 1.00 96.44 269 ALA A O 1
ATOM 2073 N N . SER A 1 270 ? -4.779 4.645 15.985 1.00 95.38 270 SER A N 1
ATOM 2074 C CA . SER A 1 270 ? -3.378 4.898 15.624 1.00 95.38 270 SER A CA 1
ATOM 2075 C C . SER A 1 270 ? -3.127 4.991 14.110 1.00 95.38 270 SER A C 1
ATOM 2077 O O . SER A 1 270 ? -2.066 5.462 13.687 1.00 95.38 270 SER A O 1
ATOM 2079 N N . ARG A 1 271 ? -4.112 4.643 13.266 1.00 96.56 271 ARG A N 1
ATOM 2080 C CA . ARG A 1 271 ? -4.016 4.780 11.800 1.00 96.56 271 ARG A CA 1
ATOM 2081 C C . ARG A 1 271 ? -3.996 6.234 11.353 1.00 96.56 271 ARG A C 1
ATOM 2083 O O . ARG A 1 271 ? -4.711 7.083 11.885 1.00 96.56 271 ARG A O 1
ATOM 2090 N N . GLN A 1 272 ? -3.279 6.515 10.272 1.00 96.12 272 GLN A N 1
ATOM 2091 C CA . GLN A 1 272 ? -3.274 7.844 9.650 1.00 96.12 272 GLN A CA 1
ATOM 2092 C C . GLN A 1 272 ? -4.483 8.065 8.726 1.00 96.12 272 GLN A C 1
ATOM 2094 O O . GLN A 1 272 ? -4.928 9.203 8.510 1.00 96.12 272 GLN A O 1
ATOM 2099 N N . THR A 1 273 ? -5.013 6.987 8.149 1.00 97.19 273 THR A N 1
ATOM 2100 C CA . THR A 1 273 ? -6.009 7.025 7.077 1.00 97.19 273 THR A CA 1
ATOM 2101 C C . THR A 1 273 ? -7.160 6.038 7.269 1.00 97.19 273 THR A C 1
ATOM 2103 O O . THR A 1 273 ? -7.060 5.041 7.975 1.00 97.19 273 THR A O 1
ATOM 2106 N N . LEU A 1 274 ? -8.275 6.318 6.589 1.00 97.38 274 LEU A N 1
ATOM 2107 C CA . LEU A 1 274 ? -9.479 5.489 6.554 1.00 97.38 274 LEU A CA 1
ATOM 2108 C C . LEU A 1 274 ? -9.853 5.120 5.111 1.00 97.38 274 LEU A C 1
ATOM 2110 O O . LEU A 1 274 ? -9.465 5.790 4.146 1.00 97.38 274 LEU A O 1
ATOM 2114 N N . GLY A 1 275 ? -10.633 4.044 4.961 1.00 96.50 275 GLY A N 1
ATOM 2115 C CA . GLY A 1 275 ? -11.209 3.627 3.676 1.00 96.50 275 GLY A CA 1
ATOM 2116 C C . GLY A 1 275 ? 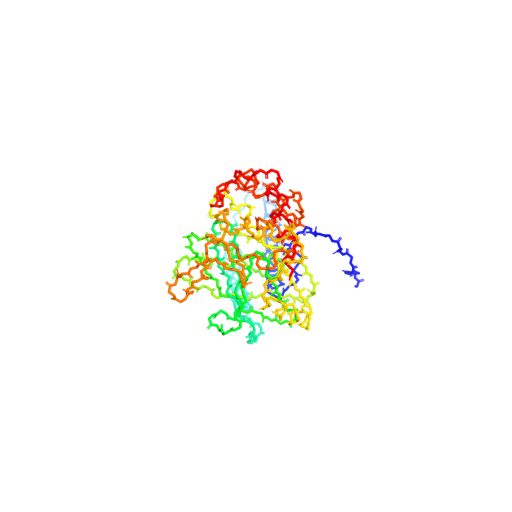-10.191 3.122 2.645 1.00 96.50 275 GLY A C 1
ATOM 2117 O O . GLY A 1 275 ? -10.439 3.231 1.444 1.00 96.50 275 GLY A O 1
ATOM 2118 N N . ALA A 1 276 ? -9.059 2.568 3.091 1.00 97.00 276 ALA A N 1
ATOM 2119 C CA . ALA A 1 276 ? -7.883 2.269 2.266 1.00 97.00 276 ALA A CA 1
ATOM 2120 C C . ALA A 1 276 ? -7.248 3.534 1.663 1.00 97.00 276 ALA A C 1
ATOM 2122 O O . ALA A 1 276 ? -7.155 3.691 0.446 1.00 97.00 276 ALA A O 1
ATOM 2123 N N . GLY A 1 277 ? -6.854 4.470 2.534 1.00 95.44 277 GLY A N 1
ATOM 2124 C CA . GLY A 1 277 ? -6.034 5.631 2.178 1.00 95.44 277 GLY A CA 1
ATOM 2125 C C . GLY A 1 277 ? -6.753 6.795 1.487 1.00 95.44 277 GLY A C 1
ATOM 2126 O O . GLY A 1 277 ? -6.081 7.719 1.030 1.00 95.44 277 GLY A O 1
ATOM 2127 N N . ILE A 1 278 ? -8.087 6.775 1.366 1.00 95.50 278 ILE A N 1
ATOM 2128 C CA . ILE A 1 278 ? -8.842 7.843 0.677 1.00 95.50 278 ILE A CA 1
ATOM 2129 C C . ILE A 1 278 ? -9.261 8.992 1.596 1.00 95.50 278 ILE A C 1
ATOM 2131 O O . ILE A 1 278 ? -9.502 10.097 1.113 1.00 95.50 278 ILE A O 1
ATOM 2135 N N . MET A 1 279 ? -9.338 8.743 2.903 1.00 95.94 279 MET A N 1
ATOM 2136 C CA . MET A 1 279 ? -9.781 9.706 3.912 1.00 95.94 279 MET A CA 1
ATOM 2137 C C . MET A 1 279 ? -8.760 9.790 5.045 1.00 95.94 279 MET A C 1
ATOM 2139 O O . MET A 1 279 ? -7.998 8.853 5.282 1.00 95.94 279 MET A O 1
ATOM 2143 N N . ARG A 1 280 ? -8.748 10.917 5.760 1.00 95.88 280 ARG A N 1
ATOM 2144 C CA . ARG A 1 280 ? -7.941 11.078 6.980 1.00 95.88 280 ARG A CA 1
ATOM 2145 C C . ARG A 1 280 ? -8.642 10.404 8.149 1.00 95.88 280 ARG A C 1
ATOM 2147 O O . ARG A 1 280 ? -9.860 10.530 8.252 1.00 95.88 280 ARG A O 1
ATOM 2154 N N . ASN A 1 281 ? -7.886 9.805 9.061 1.00 97.06 281 ASN A N 1
ATOM 2155 C CA . ASN A 1 281 ? -8.458 9.279 10.293 1.00 97.06 281 ASN A CA 1
ATOM 2156 C C . ASN A 1 281 ? -8.849 10.414 11.249 1.00 97.06 281 ASN A C 1
ATOM 2158 O O . ASN A 1 281 ? -8.006 11.048 11.877 1.00 97.06 281 ASN A O 1
ATOM 2162 N N . ASN A 1 282 ? -10.132 10.764 11.253 1.00 97.12 282 ASN A N 1
ATOM 2163 C CA . ASN A 1 282 ? -10.730 11.722 12.175 1.00 97.12 282 ASN A CA 1
ATOM 2164 C C . ASN A 1 282 ? -12.229 11.443 12.307 1.00 97.12 282 ASN A C 1
ATOM 2166 O O . ASN A 1 282 ? -12.843 10.906 11.381 1.00 97.12 282 ASN A O 1
ATOM 2170 N N . ARG A 1 283 ? -12.824 11.905 13.410 1.00 97.00 283 ARG A N 1
ATOM 2171 C CA . ARG A 1 283 ? -14.235 11.686 13.750 1.00 97.00 283 ARG A CA 1
ATOM 2172 C C . ARG A 1 283 ? -15.222 11.950 12.617 1.00 97.00 283 ARG A C 1
ATOM 2174 O O . ARG A 1 283 ? -16.152 11.179 12.415 1.00 97.00 283 ARG A O 1
ATOM 2181 N N . GLY A 1 284 ? -15.042 13.056 11.892 1.00 96.44 284 GLY A N 1
ATOM 2182 C CA . GLY A 1 284 ? -15.966 13.472 10.837 1.00 96.44 284 GLY A CA 1
ATOM 2183 C C . GLY A 1 284 ? -15.988 12.483 9.674 1.00 96.44 284 GLY A C 1
ATOM 2184 O O . GLY A 1 284 ? -17.053 11.994 9.307 1.00 96.44 284 GLY A O 1
ATOM 2185 N N . GLU A 1 285 ? -14.814 12.139 9.148 1.00 97.50 285 GLU A N 1
ATOM 2186 C CA . GLU A 1 285 ? -14.685 11.163 8.056 1.00 97.50 285 GLU A CA 1
ATOM 2187 C C . GLU A 1 285 ? -15.086 9.752 8.510 1.00 97.50 285 GLU A C 1
ATOM 2189 O O . GLU A 1 285 ? -15.792 9.053 7.786 1.00 97.50 285 GLU A O 1
ATOM 2194 N N . LEU A 1 286 ? -14.714 9.355 9.735 1.00 97.75 286 LEU A N 1
ATOM 2195 C CA . LEU A 1 286 ? -15.102 8.063 10.306 1.00 97.75 286 LEU A CA 1
ATOM 2196 C C . LEU A 1 286 ? -16.625 7.940 10.439 1.00 97.75 286 LEU A C 1
ATOM 2198 O O . LEU A 1 286 ? -17.198 6.930 10.039 1.00 97.75 286 LEU A O 1
ATOM 2202 N N . SER A 1 287 ? -17.298 8.990 10.920 1.00 97.12 287 SER A N 1
ATOM 2203 C CA . SER A 1 287 ? -18.760 9.012 11.030 1.00 97.12 287 SER A CA 1
ATOM 2204 C C . SER A 1 287 ? -19.452 8.861 9.671 1.00 97.12 287 SER A C 1
ATOM 2206 O O . SER A 1 287 ? -20.387 8.073 9.536 1.00 97.12 287 SER A O 1
ATOM 2208 N N . GLY A 1 288 ? -18.963 9.562 8.641 1.00 96.25 288 GLY A N 1
ATOM 2209 C CA . GLY A 1 288 ? -19.499 9.459 7.284 1.00 96.25 288 GLY A CA 1
ATOM 2210 C C . GLY A 1 288 ? -19.250 8.087 6.661 1.00 96.25 288 GLY A C 1
ATOM 2211 O O . GLY A 1 288 ? -20.123 7.558 5.975 1.00 96.25 288 GLY A O 1
ATOM 2212 N N . TRP A 1 289 ? -18.087 7.492 6.938 1.00 97.25 289 TRP A N 1
ATOM 2213 C CA . TRP A 1 289 ? -17.741 6.142 6.505 1.00 97.25 289 TRP A CA 1
ATOM 2214 C C . TRP A 1 289 ? -18.644 5.072 7.123 1.00 97.25 289 TRP A C 1
ATOM 2216 O O . TRP A 1 289 ? -19.113 4.201 6.399 1.00 97.25 289 TRP A O 1
ATOM 2226 N N . ILE A 1 290 ? -18.913 5.147 8.430 1.00 96.88 290 ILE A N 1
ATOM 2227 C CA . ILE A 1 290 ? -19.768 4.179 9.138 1.00 96.88 290 ILE A CA 1
ATOM 2228 C C . ILE A 1 290 ? -21.224 4.273 8.662 1.00 96.88 290 ILE A C 1
ATOM 2230 O O . ILE A 1 290 ? -21.879 3.250 8.470 1.00 96.88 290 ILE A O 1
ATOM 2234 N N . LEU A 1 291 ? -21.743 5.488 8.459 1.00 96.19 291 LEU A N 1
ATOM 2235 C CA . LEU A 1 291 ? -23.135 5.686 8.051 1.00 96.19 291 LEU A CA 1
ATOM 2236 C C . LEU A 1 291 ? -23.384 5.298 6.589 1.00 96.19 291 LEU A C 1
ATOM 2238 O O . LEU A 1 291 ? -24.351 4.598 6.293 1.00 96.19 291 LEU A O 1
ATOM 2242 N N . ASP A 1 292 ? -22.528 5.747 5.668 1.00 96.62 292 ASP A N 1
ATOM 2243 C CA . ASP A 1 292 ? -22.688 5.485 4.236 1.00 96.62 292 ASP A CA 1
ATOM 2244 C C . ASP A 1 292 ? -21.326 5.341 3.531 1.00 96.62 292 ASP A C 1
ATOM 2246 O O . ASP A 1 292 ? -20.844 6.279 2.873 1.00 96.62 292 ASP A O 1
ATOM 2250 N N . PRO A 1 293 ? -20.701 4.152 3.600 1.00 96.56 293 PRO A N 1
ATOM 2251 C CA . PRO A 1 293 ? -19.416 3.914 2.951 1.00 96.56 293 PRO A CA 1
ATOM 2252 C C . PRO A 1 293 ? -19.516 3.995 1.416 1.00 96.56 293 PRO A C 1
ATOM 2254 O O . PRO A 1 293 ? -18.530 4.322 0.750 1.00 96.56 293 PRO A O 1
ATOM 2257 N N . GLN A 1 294 ? -20.707 3.784 0.835 1.00 96.62 294 GLN A N 1
ATOM 2258 C CA . GLN A 1 294 ? -20.929 3.844 -0.615 1.00 96.62 294 GLN A CA 1
ATOM 2259 C C . GLN A 1 294 ? -20.788 5.264 -1.169 1.00 96.62 294 GLN A C 1
ATOM 2261 O O . GLN A 1 294 ? -20.358 5.426 -2.314 1.00 96.62 294 GLN A O 1
ATOM 2266 N N . SER A 1 295 ? -21.112 6.289 -0.374 1.00 94.88 295 SER A N 1
ATOM 2267 C CA . SER A 1 295 ? -20.941 7.695 -0.769 1.00 94.88 295 SER A CA 1
ATOM 2268 C C . SER A 1 295 ? -19.475 8.063 -1.024 1.00 94.88 295 SER A C 1
ATOM 2270 O O . SER A 1 295 ? -19.172 8.810 -1.957 1.00 94.88 295 SER A O 1
ATOM 2272 N N . ASN A 1 296 ? -18.566 7.493 -0.230 1.00 92.31 296 ASN A N 1
ATOM 2273 C CA . ASN A 1 296 ? -17.131 7.746 -0.308 1.00 92.31 296 ASN A CA 1
ATOM 2274 C C . ASN A 1 296 ? -16.425 6.773 -1.245 1.00 92.31 296 ASN A C 1
ATOM 2276 O O . ASN A 1 296 ? -15.481 7.159 -1.937 1.00 92.31 296 ASN A O 1
ATOM 2280 N N . LYS A 1 297 ? -16.870 5.514 -1.273 1.00 96.88 297 LYS A N 1
ATOM 2281 C CA . LYS A 1 297 ? -16.236 4.432 -2.022 1.00 96.88 297 LYS A CA 1
ATOM 2282 C C . LYS A 1 297 ? -17.289 3.480 -2.603 1.00 96.88 297 LYS A C 1
ATOM 2284 O O . LYS A 1 297 ? -17.593 2.448 -2.009 1.00 96.88 297 LYS A O 1
ATOM 2289 N N . PRO A 1 298 ? -17.864 3.818 -3.770 1.00 96.25 298 PRO A N 1
ATOM 2290 C CA . PRO A 1 298 ? -18.931 3.026 -4.369 1.00 96.25 298 PRO A CA 1
ATOM 2291 C C . PRO A 1 298 ? -18.501 1.582 -4.639 1.00 96.25 298 PRO A C 1
ATOM 2293 O O . PRO A 1 298 ? -17.431 1.350 -5.194 1.00 96.25 298 PRO A O 1
ATOM 2296 N N . GLY A 1 299 ? -19.362 0.623 -4.302 1.00 95.25 299 GLY A N 1
ATOM 2297 C CA . GLY A 1 299 ? -19.162 -0.805 -4.546 1.00 95.25 299 GLY A CA 1
ATOM 2298 C C . GLY A 1 299 ? -18.319 -1.542 -3.509 1.00 95.25 299 GLY A C 1
ATOM 2299 O O . GLY A 1 299 ? -17.936 -2.678 -3.773 1.00 95.25 299 GLY A O 1
ATOM 2300 N N . VAL A 1 300 ? -18.022 -0.935 -2.357 1.00 96.38 300 VAL A N 1
ATOM 2301 C CA . VAL A 1 300 ? -17.426 -1.668 -1.225 1.00 96.38 300 VAL A CA 1
ATOM 2302 C C . VAL A 1 300 ? -18.426 -2.634 -0.602 1.00 96.38 300 VAL A C 1
ATOM 2304 O O . VAL A 1 300 ? -19.633 -2.413 -0.671 1.00 96.38 300 VAL A O 1
ATOM 2307 N N . SER A 1 301 ? -17.917 -3.690 0.027 1.00 95.31 301 SER A N 1
ATOM 2308 C CA . SER A 1 301 ? -18.744 -4.725 0.657 1.00 95.31 301 SER A CA 1
ATOM 2309 C C . SER A 1 301 ? -19.303 -4.323 2.025 1.00 95.31 301 SER A C 1
ATOM 2311 O O . SER A 1 301 ? -20.278 -4.923 2.466 1.00 95.31 301 SER A O 1
ATOM 2313 N N . MET A 1 302 ? -18.725 -3.308 2.683 1.00 96.25 302 MET A N 1
ATOM 2314 C CA . MET A 1 302 ? -19.254 -2.778 3.944 1.00 96.25 302 MET A CA 1
ATOM 2315 C C . MET A 1 302 ? -20.628 -2.126 3.692 1.00 96.25 302 MET A C 1
ATOM 2317 O O . MET A 1 302 ? -20.716 -1.212 2.859 1.00 96.25 302 MET A O 1
ATOM 2321 N N . PRO A 1 303 ? -21.703 -2.590 4.355 1.00 94.38 303 PRO A N 1
ATOM 2322 C CA . PRO A 1 303 ? -23.032 -2.018 4.188 1.00 94.38 303 PRO A CA 1
ATOM 2323 C C . PRO A 1 303 ? -23.155 -0.665 4.913 1.00 94.38 303 PRO A C 1
ATOM 2325 O O . PRO A 1 303 ? -22.407 -0.405 5.855 1.00 94.38 303 PRO A O 1
ATOM 2328 N N . PRO A 1 304 ? -24.097 0.202 4.501 1.00 93.56 304 PRO A N 1
ATOM 2329 C CA . PRO A 1 304 ? -24.490 1.353 5.310 1.00 93.56 304 PRO A CA 1
ATOM 2330 C C . PRO A 1 304 ? -25.136 0.897 6.625 1.00 93.56 304 PRO A C 1
ATOM 2332 O O . PRO A 1 304 ? -25.693 -0.202 6.703 1.00 93.56 304 PRO A O 1
ATOM 2335 N N . THR A 1 305 ? -25.090 1.759 7.638 1.00 93.88 305 THR A N 1
ATOM 2336 C CA . THR A 1 305 ? -25.649 1.483 8.967 1.00 93.88 305 THR A CA 1
ATOM 2337 C C . THR A 1 305 ? -26.854 2.378 9.265 1.00 93.88 305 THR A C 1
ATOM 2339 O O . THR A 1 305 ? -26.923 3.517 8.810 1.00 93.88 305 THR A O 1
ATOM 2342 N N . ASP A 1 306 ? -27.803 1.864 10.054 1.00 92.69 306 ASP A N 1
ATOM 2343 C CA . ASP A 1 306 ? -29.012 2.585 10.493 1.00 92.69 306 ASP A CA 1
ATOM 2344 C C . ASP A 1 306 ? -28.889 3.082 11.954 1.00 92.69 306 ASP A C 1
ATOM 2346 O O . ASP A 1 306 ? -29.881 3.157 12.681 1.00 92.69 306 ASP A O 1
ATOM 2350 N N . LEU A 1 307 ? -27.667 3.390 12.407 1.00 95.44 307 LEU A N 1
ATOM 2351 C CA . LEU A 1 307 ? -27.406 3.862 13.772 1.00 95.44 307 LEU A CA 1
ATOM 2352 C C . LEU A 1 307 ? -28.051 5.230 14.018 1.00 95.44 307 LEU A C 1
ATOM 2354 O O . LEU A 1 307 ? -27.957 6.140 13.186 1.00 95.44 307 LEU A O 1
ATOM 2358 N N . ASP A 1 308 ? -28.667 5.400 15.188 1.00 96.06 308 ASP A N 1
ATOM 2359 C CA . ASP A 1 308 ? -29.095 6.724 15.628 1.00 96.06 308 ASP A CA 1
ATOM 2360 C C . ASP A 1 308 ? -27.910 7.581 16.118 1.00 96.06 308 ASP A C 1
ATOM 2362 O O . ASP A 1 308 ? -26.758 7.146 16.169 1.00 96.06 308 ASP A O 1
ATOM 2366 N N . GLY A 1 309 ? -28.184 8.848 16.437 1.00 96.31 309 GLY A N 1
ATOM 2367 C CA . GLY A 1 309 ? -27.138 9.797 16.816 1.00 96.31 309 GLY A CA 1
ATOM 2368 C C . GLY A 1 309 ? -26.411 9.446 18.118 1.00 96.31 309 GLY A C 1
ATOM 2369 O O . GLY A 1 309 ? -25.220 9.721 18.215 1.00 96.31 309 GLY A O 1
ATOM 2370 N N . GLU A 1 310 ? -27.099 8.839 19.088 1.00 97.19 310 GLU A N 1
ATOM 2371 C CA . GLU A 1 310 ? -26.517 8.467 20.384 1.00 97.19 310 GLU A CA 1
ATOM 2372 C C . GLU A 1 310 ? -25.653 7.210 20.229 1.00 97.19 310 GLU A C 1
ATOM 2374 O O . GLU A 1 310 ? -24.506 7.186 20.676 1.00 97.19 310 GLU A O 1
ATOM 2379 N N . GLN A 1 311 ? -26.152 6.216 19.488 1.00 97.88 311 GLN A N 1
ATOM 2380 C CA . GLN A 1 311 ? -25.399 5.005 19.159 1.00 97.88 311 GLN A CA 1
ATOM 2381 C C . GLN A 1 311 ? -24.132 5.319 18.359 1.00 97.88 311 GLN A C 1
ATOM 2383 O O . GLN A 1 311 ? -23.059 4.803 18.670 1.00 97.88 311 GLN A O 1
ATOM 2388 N N . LEU A 1 312 ? -24.235 6.183 17.344 1.00 97.81 312 LEU A N 1
ATOM 2389 C CA . LEU A 1 312 ? -23.081 6.593 16.548 1.00 97.81 312 LEU A CA 1
ATOM 2390 C C . LEU A 1 312 ? -22.060 7.361 17.394 1.00 97.81 312 LEU A C 1
ATOM 2392 O O . LEU A 1 312 ? -20.859 7.161 17.235 1.00 97.81 312 LEU A O 1
ATOM 2396 N N . GLU A 1 313 ? -22.511 8.244 18.287 1.00 98.12 313 GLU A N 1
ATOM 2397 C CA . GLU A 1 313 ? -21.615 8.998 19.165 1.00 98.12 313 GLU A CA 1
ATOM 2398 C C . GLU A 1 313 ? -20.829 8.079 20.107 1.00 98.12 313 GLU A C 1
ATOM 2400 O O . GLU A 1 313 ? -19.613 8.264 20.245 1.00 98.12 313 GLU A O 1
ATOM 2405 N N . ALA A 1 314 ? -21.507 7.090 20.698 1.00 98.38 314 ALA A N 1
ATOM 2406 C CA . ALA A 1 314 ? -20.902 6.080 21.556 1.00 98.38 314 ALA A CA 1
ATOM 2407 C C . ALA A 1 314 ? -19.903 5.209 20.781 1.00 98.38 314 ALA A C 1
ATOM 2409 O O . ALA A 1 314 ? -18.747 5.092 21.190 1.00 98.38 314 ALA A O 1
ATOM 2410 N N . LEU A 1 315 ? -20.304 4.679 19.619 1.00 98.38 315 LEU A N 1
ATOM 2411 C CA . LEU A 1 315 ? -19.437 3.858 18.769 1.00 98.38 315 LEU A CA 1
ATOM 2412 C C . LEU A 1 315 ? -18.176 4.619 18.344 1.00 98.38 315 LEU A C 1
ATOM 2414 O O . LEU A 1 315 ? -17.077 4.083 18.429 1.00 98.38 315 LEU A O 1
ATOM 2418 N N . LEU A 1 316 ? -18.311 5.880 17.925 1.00 98.19 316 LEU A N 1
ATOM 2419 C CA . LEU A 1 316 ? -17.160 6.711 17.565 1.00 98.19 316 LEU A CA 1
ATOM 2420 C C . LEU A 1 316 ? -16.227 6.940 18.755 1.00 98.19 316 LEU A C 1
ATOM 2422 O O . LEU A 1 316 ? -15.017 6.878 18.577 1.00 98.19 316 LEU A O 1
ATOM 2426 N N . ALA A 1 317 ? -16.766 7.194 19.952 1.00 98.25 317 ALA A N 1
ATOM 2427 C CA . ALA A 1 317 ? -15.943 7.365 21.147 1.00 98.25 317 ALA A CA 1
ATOM 2428 C C . ALA A 1 317 ? -15.143 6.095 21.477 1.00 98.25 317 ALA A C 1
ATOM 2430 O O . ALA A 1 317 ? -13.971 6.196 21.826 1.00 98.25 317 ALA A O 1
ATOM 2431 N N . TYR A 1 318 ? -15.757 4.919 21.329 1.00 98.38 318 TYR A N 1
ATOM 2432 C CA . TYR A 1 318 ? -15.078 3.639 21.510 1.00 98.38 318 TYR A CA 1
ATOM 2433 C C . TYR A 1 318 ? -13.998 3.398 20.447 1.00 98.38 318 TYR A C 1
ATOM 2435 O O . TYR A 1 318 ? -12.844 3.164 20.789 1.00 98.38 318 TYR A O 1
ATOM 2443 N N . LEU A 1 319 ? -14.329 3.550 19.164 1.00 97.88 319 LEU A N 1
ATOM 2444 C CA . LEU A 1 319 ? -13.385 3.365 18.057 1.00 97.88 319 LEU A CA 1
ATOM 2445 C C . LEU A 1 319 ? -12.189 4.332 18.105 1.00 97.88 319 LEU A C 1
ATOM 2447 O O . LEU A 1 319 ? -11.094 3.973 17.685 1.00 97.88 319 LEU A O 1
ATOM 2451 N N . GLU A 1 320 ? -12.382 5.548 18.622 1.00 97.31 320 GLU A N 1
ATOM 2452 C CA . GLU A 1 320 ? -11.309 6.528 18.844 1.00 97.31 320 GLU A CA 1
ATOM 2453 C C . GLU A 1 320 ? -10.417 6.192 20.051 1.00 97.31 320 GLU A C 1
ATOM 2455 O O . GLU A 1 320 ? -9.360 6.800 20.191 1.00 97.31 320 GLU A O 1
ATOM 2460 N N . SER A 1 321 ? -10.815 5.244 20.907 1.00 96.56 321 SER A N 1
ATOM 2461 C CA . SER A 1 321 ? -9.998 4.782 22.038 1.00 96.56 321 SER A CA 1
ATOM 2462 C C . SER A 1 321 ? -9.071 3.608 21.701 1.00 96.56 321 SER A C 1
ATOM 2464 O O . SER A 1 321 ? -8.232 3.246 22.517 1.00 96.56 321 SER A O 1
ATOM 2466 N N . LEU A 1 322 ? -9.210 3.027 20.505 1.00 96.38 322 LEU A N 1
ATOM 2467 C CA . LEU A 1 322 ? -8.472 1.852 20.027 1.00 96.38 322 LEU A CA 1
ATOM 2468 C C . LEU A 1 322 ? -7.094 2.239 19.452 1.00 96.38 322 LEU A C 1
ATOM 2470 O O . LEU A 1 322 ? -6.948 2.322 18.229 1.00 96.38 322 LEU A O 1
ATOM 2474 N N . GLU A 1 323 ? -6.113 2.545 20.308 1.00 87.19 323 GLU A N 1
ATOM 2475 C CA . GLU A 1 323 ? -4.744 2.969 19.925 1.00 87.19 323 GLU A CA 1
ATOM 2476 C C . GLU A 1 323 ? -3.718 1.833 19.842 1.00 87.19 323 GLU A C 1
ATOM 2478 O O . GLU A 1 323 ? -3.592 1.083 20.833 1.00 87.19 323 GLU A O 1
#

Nearest PDB structures (foldseek):
  2yev-assembly2_B  TM=8.848E-01  e=6.944E-29  Thermus thermophilus HB8
  6ci0-assembly1_B  TM=8.583E-01  e=2.023E-15  Cereibacter sphaeroides
  4w9z-assembly1_A  TM=9.113E-01  e=5.800E-13  Bradyrhizobium diazoefficiens USDA 110
  1cyx-assembly1_A  TM=8.921E-01  e=7.758E-12  Escherichia coli
  1fft-assembly2_G  TM=7.473E-01  e=4.320E-13  Escherichia coli

Radius of gyration: 25.51 Å; Cα contacts (8 Å, |Δi|>4): 582; chains: 1; bounding box: 56×43×87 Å

pLDDT: mean 92.83, std 11.5, range [28.8, 98.81]

Organism: NCBI:txid1670831

InterPro domains:
  IPR001505 Copper centre Cu(A) [PS00078] (146-194)
  IPR002429 Cytochrome c oxidase subunit II-like C-terminal [PF00116] (118-199)
  IPR002429 Cytochrome c oxidase subunit II-like C-terminal [PS50857] (97-212)
  IPR008972 Cupredoxin [G3DSA:2.60.40.420] (95-323)
  IPR008972 Cupredoxin [SSF49503] (92-254)
  IPR009056 Cytochrome c-like domain [PF00034] (226-322)
  IPR009056 Cytochrome c-like domain [PS51007] (223-323)
  IPR014222 Cytochrome c oxidase, subunit II [TIGR02866] (19-210)
  IPR034236 Caa3-type Cytochrome c oxidase subunit II, cupredoxin domain [cd04213] (99-201)
  IPR036909 Cytochrome c-like domain superfamily [SSF46626] (220-322)
  IPR045187 Cytochrome c/quinol oxidase subunit II [PTHR22888] (17-216)

Solvent-accessible surface area (backbone atoms only — not comparable to full-atom values): 17494 Å² total; per-residue (Å²): 139,77,89,80,92,77,75,91,62,93,67,84,86,38,63,87,58,48,50,11,73,41,14,44,54,53,40,50,54,51,50,54,52,50,54,51,50,50,53,53,49,51,54,51,51,52,53,51,51,53,56,73,70,47,91,68,92,75,83,81,56,68,71,57,50,47,43,67,68,45,51,49,54,50,53,50,51,53,53,50,50,53,49,50,55,60,52,43,53,58,59,70,46,61,92,68,83,54,89,47,60,34,41,36,35,36,43,84,48,38,35,42,36,27,36,50,73,94,47,97,78,48,33,72,40,45,30,60,48,74,41,42,32,72,45,47,29,35,33,42,27,31,19,80,66,54,50,31,15,53,28,34,50,30,28,24,77,71,49,68,15,39,54,97,43,77,38,82,46,61,48,34,32,64,58,67,46,81,43,67,28,39,47,75,37,90,54,56,87,35,30,94,45,20,28,25,38,34,39,28,25,53,52,73,57,33,53,51,49,55,59,56,64,63,54,60,42,69,78,65,89,45,74,52,25,44,49,5,49,50,42,38,64,71,64,61,44,29,72,35,26,26,30,49,90,79,49,44,52,71,55,56,50,70,92,79,73,37,62,56,83,40,60,48,44,34,48,49,45,68,39,73,48,31,76,20,55,72,41,61,60,43,70,70,54,50,51,47,43,53,43,37,31,49,83,82,39,47,83,49,79,67,68,62,50,90,69,51,76,67,54,46,52,18,29,50,51,26,50,62,58,14,94

Foldseek 3Di:
DPDPPDDDDDDDADLCQAQAPASVLVNVLVVVVVVVVVVVVVVVVVVVVVVVPDPDDDDDDPVVCCVPVPVVVVVVVVVNVVSCVVSVVPQADDPDDAPWEWEWEQDVAWIWIWTPPPDPQIFIFIQEAEDEAPGKYKYWAEYLDAKWWKDQSNWHDIDIHHHPDTDIGMTHGHDFDKTKIATPDCPDDQRRLRIGIYGYDHPVVSVVVSVVSSDAADDDPDPLLVLLLVLCVVFCVQAQEDGGPNHHDDQDDVVVSGGGRHGHLLQVQPDQAPSSRQGGPDLVVVLCCQQCVCVRGNPDPRHHGPDDPSNSSSNSVNSNSRD

Mean predicted aligned error: 5.53 Å

Sequence (323 aa):
MTDRSGRSGAGETSVLEPQGPAAEIIATVWQILLWGAVVTFVITMLWLALALLRRHGGTLREPFVVVWGLVLPGLVLLGLMGVLLWSGEQVYDPPGNPDLTVDVVGHQFWWEIRYNAGEEDEVITANELHIPTGQPIELRLHASDVIHSFWVPELHGKMDMVPGRVNEHWLEAEEAGVYRGFCAEYCGIAHAQMLKIVVAQEPAAFDAWLDEQRAEAPEPDTELTAQGEQVFEDAACIDCHAIRGVGGPEPGDLTEGEFGVGPDLTNLASRQTLGAGIMRNNRGELSGWILDPQSNKPGVSMPPTDLDGEQLEALLAYLESLE

Secondary structure (DSSP, 8-state):
--------S-----TTS--SHHHHHHHHHHHHHHHHHHHHHHHHHHHHHHHHH-SS--PPPHHHHHIIIIIHHHHHHHHHHHHHHHHHHHHHS-SS--S-EEEEEEETTEEEEEESTTSTT-EEEESEEEEETTS-EEEEEEESSS-EEEE-TTT---EEE-TT-PEEEEE--SS-EEEEEEE-S--STTGGG-EEEEEEE-HHHHHHHHHHHTSPPPPP-SHHHHHHHHHHHHTTSTTT--BTTTB------TTTT---SS---TT-TT-SEETTTTEESSHHHHHHHHH-HHHHSTT-SSPP----HHHHHHHHHHHTT--